Protein 3CJY (pdb70)

InterPro domains:
  IPR029069 HotDog domain superfamily [SSF54637] (7-110)
  IPR029069 HotDog domain superfamily [SSF54637] (120-255)
  IPR042171 Acyl-CoA thioesterase, double hotdog domain [G3DSA:2.40.160.210] (1-258)
  IPR049449 Acyl-CoA thioesterase-like, N-terminal HotDog domain [PF13622] (33-99)
  IPR049450 Acyl-CoA thioesterase-like, C-terminal domain [PF20789] (126-255)

B-factor: mean 20.46, std 8.79, range [8.41, 66.28]

Foldseek 3Di:
DDPQWADPDLFKIKHWAFQQQWWDAAPFTFGQQLLCLVQQVSACVNQVFHWQKKKKFFDATGGHGFMKMKGKDWPDDDDAKTKIKIFIDTPNHTGMIMITMGGDPDDDQDDPDWDPPWDFPVVFAWDPDQFHTHPRNCNCVQKTKTFGQPPCRDQFKGKIKIFGNVQAWQDPSVVSLQSCVLVSVCVNVVHSWDWRMKMKGFRATGGGDIKIWIGFDDDDDQKTKDKTWIDGSPGHTTMIMMTMTGHDD

Radius of gyration: 17.57 Å; Cα contacts (8 Å, |Δi|>4): 603; chains: 1; bounding box: 48×38×47 Å

Organism: Novosphingobium aromaticivorans (strain ATCC 700278 / DSM 12444 / CCUG 56034 / CIP 105152 / NBRC 16084 / F199) (NCBI:txid279238)

Nearest PDB structures (foldseek):
  3bbj-assembly1_A  TM=8.692E-01  e=7.006E-16  Thermobifida fusca YX
  4r4u-assembly2_C  TM=8.230E-01  e=2.442E-16  Yersinia pestis
  4r4u-assembly2_D  TM=8.048E-01  e=2.581E-16  Yersinia pestis
  1c8u-assembly1_B  TM=8.030E-01  e=2.442E-16  Escherichia coli
  3rd7-assembly1_A  TM=8.133E-01  e=8.747E-16  Mycobacterium avium 104

CATH classification: 2.40.160.210

Secondary structure (DSSP, 8-state):
--TT-EEEETTEEEEE--GGGEE-STT--EE-TTT--HHHHHHHHHHTS-EEEEEEEE-S--BTTPEEEEEEEEEEE-SS-EEEEEEEEETTEEEEEEEEEE--TT-----------PPPGGGSPBP--PPP--TT--TGGGEEEEE-S-TTPPTT---EEEEETT---B-HHHH--GGGHHHHHHHHHT---EESEEEEEES--B-SS-EEE----EEETTEEEEEEEEE-TTS-EEEEEEEEEEPP-

Sequence (249 aa):
AFPALVRQDDARYAITVGPDDLAVGPPGHAYYLFGGASALALDDVAAETVGRRPVVQGSLQFVSSFTPLGSVLDLTVEVLQSGRTLAQARVAGTVDGRLVFHSGISLGREGFSARQWALAPPVPQPDNCPPCTTLPAQDDNARYLEGIEVREAGGPEVPSGRTRLWLRRKDGAPLDAASLAFADFLPIALGRATGCSGNSLDNSSLRITGAAAPGWCLCDIIPSSSASGFAQGQVTLWDQSGRLLATGAQSLLLKG

Solvent-accessible surface area: 11924 Å² total

Structure (mmCIF, N/CA/C/O backbone):
data_3CJY
#
_entry.id   3CJY
#
_cell.length_a   60.053
_cell.length_b   111.755
_cell.length_c   74.967
_cell.angle_alpha   90.000
_cell.angle_beta   90.000
_cell.angle_gamma   90.000
#
_symmetry.space_group_name_H-M   'C 2 2 21'
#
loop_
_entity.id
_entity.type
_entity.pdbx_description
1 polymer 'Putative thioesterase'
2 non-polymer 'CALCIUM ION'
3 non-polymer 'TRIETHYLENE GLYCOL'
4 non-polymer GLYCEROL
5 non-polymer DI(HYDROXYETHYL)ETHER
6 water water
#
loop_
_atom_site.group_PDB
_atom_site.id
_atom_site.type_symbol
_atom_site.label_atom_id
_atom_site.label_alt_id
_atom_site.label_comp_id
_atom_site.label_asym_id
_atom_site.label_entity_id
_atom_site.label_seq_id
_atom_site.pdbx_PDB_ins_code
_atom_site.Cartn_x
_atom_site.Cartn_y
_atom_site.Cartn_z
_atom_site.occupancy
_atom_site.B_iso_or_equiv
_atom_site.auth_seq_id
_atom_site.auth_comp_id
_atom_site.auth_asym_id
_atom_site.auth_atom_id
_atom_site.pdbx_PDB_model_num
ATOM 1 N N . ALA A 1 5 ? -18.701 -38.193 15.530 1.00 33.61 4 ALA A N 1
ATOM 2 C CA . ALA A 1 5 ? -18.034 -38.221 14.180 1.00 33.39 4 ALA A CA 1
ATOM 3 C C . ALA A 1 5 ? -18.727 -37.301 13.173 1.00 32.73 4 ALA A C 1
ATOM 4 O O . ALA A 1 5 ? -18.061 -36.598 12.409 1.00 33.27 4 ALA A O 1
ATOM 6 N N . PHE A 1 6 ? -20.057 -37.303 13.183 1.00 31.45 5 PHE A N 1
ATOM 7 C CA . PHE A 1 6 ? -20.840 -36.471 12.269 1.00 30.02 5 PHE A CA 1
ATOM 8 C C . PHE A 1 6 ? -21.951 -35.741 13.019 1.00 30.71 5 PHE A C 1
ATOM 9 O O . PHE A 1 6 ? -23.067 -36.264 13.134 1.00 29.80 5 PHE A O 1
ATOM 17 N N . PRO A 1 7 ? -21.651 -34.534 13.538 1.00 31.45 6 PRO A N 1
ATOM 18 C CA . PRO A 1 7 ? -22.603 -33.694 14.278 1.00 31.64 6 PRO A CA 1
ATOM 19 C C . PRO A 1 7 ? -23.912 -33.432 13.525 1.00 31.43 6 PRO A C 1
ATOM 20 O O . PRO A 1 7 ? -24.988 -33.379 14.131 1.00 32.36 6 PRO A O 1
ATOM 24 N N . ALA A 1 8 ? -23.801 -33.276 12.211 1.00 30.72 7 ALA A N 1
ATOM 25 C CA . ALA A 1 8 ? -24.963 -32.961 11.346 1.00 29.93 7 ALA A CA 1
ATOM 26 C C . ALA A 1 8 ? -25.851 -34.191 11.076 1.00 28.88 7 ALA A C 1
ATOM 27 O O . ALA A 1 8 ? -26.931 -34.081 10.507 1.00 29.26 7 ALA A O 1
ATOM 29 N N . LEU A 1 9 ? -25.398 -35.350 11.521 1.00 27.67 8 LEU A N 1
ATOM 30 C CA . LEU A 1 9 ? -26.149 -36.598 11.325 1.00 26.89 8 LEU A CA 1
ATOM 31 C C . LEU A 1 9 ? -27.310 -36.645 12.300 1.00 27.01 8 LEU A C 1
ATOM 32 O O . LEU A 1 9 ? -27.131 -36.466 13.500 1.00 27.05 8 LEU A O 1
ATOM 37 N N . VAL A 1 10 ? -28.508 -36.866 11.783 1.00 26.92 9 VAL A N 1
ATOM 38 C CA . VAL A 1 10 ? -29.697 -36.946 12.634 1.00 27.60 9 VAL A CA 1
ATOM 39 C C . VAL A 1 10 ? -30.292 -38.337 12.605 1.00 28.22 9 VAL A C 1
ATOM 40 O O . VAL A 1 10 ? -30.456 -38.934 11.570 1.00 27.60 9 VAL A O 1
ATOM 44 N N . ARG A 1 11 ? -30.588 -38.847 13.783 1.00 29.82 10 ARG A N 1
ATOM 45 C CA . ARG A 1 11 ? -31.202 -40.160 13.928 1.00 31.49 10 ARG A CA 1
ATOM 46 C C . ARG A 1 11 ? -32.706 -40.019 14.076 1.00 32.73 10 ARG A C 1
ATOM 47 O O . ARG A 1 11 ? -33.191 -39.271 14.927 1.00 33.21 10 ARG A O 1
ATOM 55 N N . GLN A 1 12 ? -33.456 -40.711 13.232 1.00 33.79 11 GLN A N 1
ATOM 56 C CA . GLN A 1 12 ? -34.907 -40.658 13.331 1.00 35.18 11 GLN A CA 1
ATOM 57 C C . GLN A 1 12 ? -35.303 -41.777 14.290 1.00 35.38 11 GLN A C 1
ATOM 58 O O . GLN A 1 12 ? -36.209 -41.632 15.117 1.00 36.56 11 GLN A O 1
ATOM 64 N N . ASP A 1 13 ? -34.588 -42.887 14.185 1.00 35.89 12 ASP A N 1
ATOM 65 C CA . ASP A 1 13 ? -34.791 -44.044 15.063 1.00 35.76 12 ASP A CA 1
ATOM 66 C C . ASP A 1 13 ? -33.659 -45.040 14.943 1.00 35.13 12 ASP A C 1
ATOM 67 O O . ASP A 1 13 ? -32.664 -44.787 14.257 1.00 35.40 12 ASP A O 1
ATOM 72 N N . ASP A 1 14 ? -33.796 -46.164 15.641 1.00 33.89 13 ASP A N 1
ATOM 73 C CA . ASP A 1 14 ? -32.819 -47.235 15.474 1.00 32.97 13 ASP A CA 1
ATOM 74 C C . ASP A 1 14 ? -33.142 -47.382 13.965 1.00 32.16 13 ASP A C 1
ATOM 75 O O . ASP A 1 14 ? -34.246 -47.048 13.529 1.00 33.44 13 ASP A O 1
ATOM 80 N N . ALA A 1 15 ? -32.224 -47.799 13.134 1.00 30.86 14 ALA A N 1
ATOM 81 C CA . ALA A 1 15 ? -32.590 -48.013 11.733 1.00 29.10 14 ALA A CA 1
ATOM 82 C C . ALA A 1 15 ? -32.671 -46.807 10.784 1.00 27.29 14 ALA A C 1
ATOM 83 O O . ALA A 1 15 ? -32.344 -46.994 9.637 1.00 27.61 14 ALA A O 1
ATOM 85 N N . ARG A 1 16 ? -33.107 -45.610 11.185 1.00 25.13 15 ARG A N 1
ATOM 86 C CA . ARG A 1 16 ? -33.188 -44.516 10.183 1.00 23.67 15 ARG A CA 1
ATOM 87 C C . ARG A 1 16 ? -32.511 -43.222 10.579 1.00 22.21 15 ARG A C 1
ATOM 88 O O . ARG A 1 16 ? -32.800 -42.639 11.622 1.00 22.06 15 ARG A O 1
ATOM 91 N N . TYR A 1 17 ? -31.624 -42.775 9.693 1.00 20.20 16 TYR A N 1
ATOM 92 C CA . TYR A 1 17 ? -30.810 -41.569 9.897 1.00 18.96 16 TYR A CA 1
ATOM 93 C C . TYR A 1 17 ? -30.773 -40.684 8.662 1.00 17.21 16 TYR A C 1
ATOM 94 O O . TYR A 1 17 ? -31.001 -41.131 7.564 1.00 16.33 16 TYR A O 1
ATOM 103 N N . ALA A 1 18 ? -30.462 -39.415 8.846 1.00 16.94 17 ALA A N 1
ATOM 104 C CA . ALA A 1 18 ? -30.322 -38.495 7.703 1.00 17.06 17 ALA A CA 1
ATOM 105 C C . ALA A 1 18 ? -29.252 -37.421 7.955 1.00 17.64 17 ALA A C 1
ATOM 106 O O . ALA A 1 18 ? -28.963 -37.046 9.093 1.00 17.57 17 ALA A O 1
ATOM 108 N N . ILE A 1 19 ? -28.610 -36.997 6.875 1.00 17.51 18 ILE A N 1
ATOM 109 C CA . ILE A 1 19 ? -27.579 -35.957 6.945 1.00 16.86 18 ILE A CA 1
ATOM 110 C C . ILE A 1 19 ? -27.591 -35.168 5.641 1.00 16.98 18 ILE A C 1
ATOM 111 O O . ILE A 1 19 ? -27.759 -35.733 4.574 1.00 17.59 18 ILE A O 1
ATOM 116 N N . THR A 1 20 ? -27.477 -33.850 5.734 1.00 17.92 19 THR A N 1
ATOM 117 C CA . THR A 1 20 ? -27.413 -32.992 4.551 1.00 17.14 19 THR A CA 1
ATOM 118 C C . THR A 1 20 ? -25.948 -32.846 4.176 1.00 17.64 19 THR A C 1
ATOM 119 O O . THR A 1 20 ? -25.091 -32.598 5.029 1.00 17.85 19 THR A O 1
ATOM 123 N N . VAL A 1 21 ? -25.657 -33.083 2.915 1.00 16.82 20 VAL A N 1
ATOM 124 C CA . VAL A 1 21 ? -24.274 -33.032 2.414 1.00 16.32 20 VAL A CA 1
ATOM 125 C C . VAL A 1 21 ? -23.877 -31.568 2.114 1.00 16.26 20 VAL A C 1
ATOM 126 O O . VAL A 1 21 ? -24.391 -30.940 1.191 1.00 15.53 20 VAL A O 1
ATOM 130 N N . GLY A 1 22 ? -22.941 -31.083 2.913 1.00 16.87 21 GLY A N 1
ATOM 131 C CA . GLY A 1 22 ? -22.381 -29.741 2.777 1.00 16.67 21 GLY A CA 1
ATOM 132 C C . GLY A 1 22 ? -20.979 -29.796 2.178 1.00 15.77 21 GLY A C 1
ATOM 133 O O . GLY A 1 22 ? -20.452 -30.879 1.948 1.00 15.85 21 GLY A O 1
ATOM 134 N N . PRO A 1 23 ? -20.387 -28.628 1.878 1.00 14.58 22 PRO A N 1
ATOM 135 C CA . PRO A 1 23 ? -19.099 -28.576 1.196 1.00 15.63 22 PRO A CA 1
ATOM 136 C C . PRO A 1 23 ? -17.999 -29.340 1.911 1.00 15.34 22 PRO A C 1
ATOM 137 O O . PRO A 1 23 ? -17.075 -29.871 1.266 1.00 15.35 22 PRO A O 1
ATOM 141 N N A ASP A 1 24 ? -18.118 -29.453 3.229 0.50 16.34 23 ASP A N 1
ATOM 142 N N B ASP A 1 24 ? -18.082 -29.425 3.230 0.50 16.15 23 ASP A N 1
ATOM 143 C CA A ASP A 1 24 ? -17.073 -30.112 4.040 0.50 16.99 23 ASP A CA 1
ATOM 144 C CA B ASP A 1 24 ? -16.999 -30.072 3.996 0.50 16.66 23 ASP A CA 1
ATOM 145 C C A ASP A 1 24 ? -16.929 -31.592 3.765 0.50 16.90 23 ASP A C 1
ATOM 146 C C B ASP A 1 24 ? -16.949 -31.597 3.830 0.50 16.73 23 ASP A C 1
ATOM 147 O O A ASP A 1 24 ? -15.875 -32.199 4.031 0.50 16.46 23 ASP A O 1
ATOM 148 O O B ASP A 1 24 ? -15.963 -32.242 4.224 0.50 16.44 23 ASP A O 1
ATOM 157 N N . LEU A 1 25 ? -17.985 -32.162 3.216 1.00 15.90 24 LEU A N 1
ATOM 158 C CA . LEU A 1 25 ? -18.015 -33.612 2.927 1.00 17.01 24 LEU A CA 1
ATOM 159 C C . LEU A 1 25 ? -17.969 -33.883 1.415 1.00 16.44 24 LEU A C 1
ATOM 160 O O . LEU A 1 25 ? -18.122 -35.030 0.980 1.00 15.86 24 LEU A O 1
ATOM 165 N N . ALA A 1 26 ? -1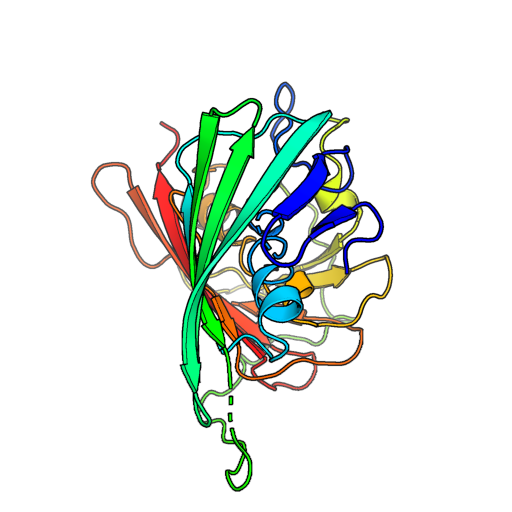7.789 -32.812 0.644 1.00 15.02 25 ALA A N 1
ATOM 166 C CA . ALA A 1 26 ? -17.800 -32.914 -0.813 1.00 14.84 25 ALA A CA 1
ATOM 167 C C . ALA A 1 26 ? -16.445 -32.867 -1.487 1.00 14.64 25 ALA A C 1
ATOM 168 O O . ALA A 1 26 ? -15.537 -32.150 -1.069 1.00 14.42 25 ALA A O 1
ATOM 170 N N . VAL A 1 27 ? -16.363 -33.661 -2.554 1.00 15.32 26 VAL A N 1
ATOM 171 C CA . VAL A 1 27 ? -15.214 -33.655 -3.454 1.00 15.51 26 VAL A CA 1
ATOM 172 C C . VAL A 1 27 ? -15.697 -33.568 -4.917 1.00 16.48 26 VAL A C 1
ATOM 173 O O . VAL A 1 27 ? -16.880 -33.792 -5.261 1.00 17.39 26 VAL A O 1
ATOM 177 N N . GLY A 1 28 ? -14.727 -33.306 -5.774 1.00 17.36 27 GLY A N 1
ATOM 178 C CA . GLY A 1 28 ? -14.928 -33.287 -7.204 1.00 16.81 27 GLY A CA 1
ATOM 179 C C . GLY A 1 28 ? -14.112 -32.239 -7.907 1.00 17.07 27 GLY A C 1
ATOM 180 O O . GLY A 1 28 ? -13.684 -31.264 -7.285 1.00 16.31 27 GLY A O 1
ATOM 181 N N . PRO A 1 29 ? -13.882 -32.454 -9.208 1.00 18.11 28 PRO A N 1
ATOM 182 C CA . PRO A 1 29 ? -13.225 -31.444 -10.003 1.00 19.69 28 PRO A CA 1
ATOM 183 C C . PRO A 1 29 ? -14.202 -30.296 -10.252 1.00 20.37 28 PRO A C 1
ATOM 184 O O . PRO A 1 29 ? -15.423 -30.456 -10.079 1.00 20.61 28 PRO A O 1
ATOM 188 N N . PRO A 1 30 ? -13.665 -29.154 -10.644 1.00 21.76 29 PRO A N 1
ATOM 189 C CA . PRO A 1 30 ? -14.477 -27.984 -10.899 1.00 22.05 29 PRO A CA 1
ATOM 190 C C . PRO A 1 30 ? -15.663 -28.329 -11.755 1.00 22.18 29 PRO A C 1
ATOM 191 O O . PRO A 1 30 ? -15.538 -28.998 -12.783 1.00 22.90 29 PRO A O 1
ATOM 195 N N . GLY A 1 31 ? -16.821 -27.921 -11.281 1.00 22.19 30 GLY A N 1
ATOM 196 C CA . GLY A 1 31 ? -18.061 -28.132 -11.972 1.00 22.16 30 GLY A CA 1
ATOM 197 C C . GLY A 1 31 ? -18.818 -29.272 -11.381 1.00 22.80 30 GLY A C 1
ATOM 198 O O . GLY A 1 31 ? -19.969 -29.531 -11.729 1.00 23.00 30 GLY A O 1
ATOM 199 N N . HIS A 1 32 ? -18.136 -29.973 -10.485 1.00 23.44 31 HIS A N 1
ATOM 200 C CA . HIS A 1 32 ? -18.707 -31.111 -9.809 1.00 23.49 31 HIS A CA 1
ATOM 201 C C . HIS A 1 32 ? -18.407 -31.052 -8.317 1.00 22.25 31 HIS A C 1
ATOM 202 O O . HIS A 1 32 ? -17.311 -30.663 -7.878 1.00 23.98 31 HIS A O 1
ATOM 209 N N . ALA A 1 33 ? -19.412 -31.437 -7.560 1.00 19.54 32 ALA A N 1
ATOM 210 C CA . ALA A 1 33 ? -19.330 -31.508 -6.111 1.00 17.23 32 ALA A CA 1
ATOM 211 C C . ALA A 1 33 ? -20.298 -32.579 -5.661 1.00 16.38 32 ALA A C 1
ATOM 212 O O . ALA A 1 33 ? -21.534 -32.430 -5.796 1.00 17.17 32 ALA A O 1
ATOM 214 N N A TYR A 1 34 ? -19.724 -33.666 -5.147 0.30 15.98 33 TYR A N 1
ATOM 215 N N B TYR A 1 34 ? -19.753 -33.648 -5.097 0.70 16.18 33 TYR A N 1
ATOM 216 C CA A TYR A 1 34 ? -20.480 -34.823 -4.677 0.30 15.40 33 TYR A CA 1
ATOM 217 C CA B TYR A 1 34 ? -20.577 -34.747 -4.609 0.70 15.81 33 TYR A CA 1
ATOM 218 C C A TYR A 1 34 ? -19.929 -35.296 -3.341 0.30 15.18 33 TYR A C 1
ATOM 219 C C B TYR A 1 34 ? -19.950 -35.291 -3.345 0.70 15.25 33 TYR A C 1
ATOM 220 O O A TYR A 1 34 ? -18.781 -35.014 -2.985 0.30 15.10 33 TYR A O 1
ATOM 221 O O B TYR A 1 34 ? -18.767 -35.063 -3.055 0.70 14.85 33 TYR A O 1
ATOM 238 N N . LEU A 1 35 ? -20.770 -36.006 -2.603 1.00 15.25 34 LEU A N 1
ATOM 239 C CA . LEU A 1 35 ? -20.368 -36.645 -1.367 1.00 14.39 34 LEU A CA 1
ATOM 240 C C . LEU A 1 35 ? -19.199 -37.586 -1.624 1.00 14.28 34 LEU A C 1
ATOM 241 O O . LEU A 1 35 ? -19.220 -38.449 -2.522 1.00 13.19 34 LEU A O 1
ATOM 246 N N . PHE A 1 36 ? -18.150 -37.318 -0.851 1.00 13.52 35 PHE A N 1
ATOM 247 C CA . PHE A 1 36 ? -16.934 -38.124 -0.824 1.00 14.21 35 PHE A CA 1
ATOM 248 C C . PHE A 1 36 ? -17.274 -39.584 -0.501 1.00 14.85 35 PHE A C 1
ATOM 249 O O . PHE A 1 36 ? -17.984 -39.875 0.446 1.00 14.40 35 PHE A O 1
ATOM 257 N N . GLY A 1 37 ? -16.741 -40.492 -1.317 1.00 15.34 36 GLY A N 1
ATOM 258 C CA . GLY A 1 37 ? -17.000 -41.919 -1.138 1.00 15.75 36 GLY A CA 1
ATOM 259 C C . GLY A 1 37 ? -16.647 -42.397 0.254 1.00 14.87 36 GLY A C 1
ATOM 260 O O . GLY A 1 37 ? -17.414 -43.137 0.870 1.00 14.35 36 GLY A O 1
ATOM 261 N N . GLY A 1 38 ? -15.471 -41.969 0.733 1.00 14.50 37 GLY A N 1
ATOM 262 C CA . GLY A 1 38 ? -15.019 -42.338 2.057 1.00 14.03 37 GLY A CA 1
ATOM 263 C C . GLY A 1 38 ? -15.947 -41.875 3.148 1.00 13.32 37 GLY A C 1
ATOM 264 O O . GLY A 1 38 ? -16.093 -42.524 4.201 1.00 13.33 37 GLY A O 1
ATOM 265 N N . ALA A 1 39 ? -16.571 -40.728 2.905 1.00 12.59 38 ALA A N 1
ATOM 266 C CA . ALA A 1 39 ? -17.549 -40.179 3.879 1.00 12.07 38 ALA A CA 1
ATOM 267 C C . ALA A 1 39 ? -18.794 -41.051 3.851 1.00 13.07 38 ALA A C 1
ATOM 268 O O . ALA A 1 39 ? -19.409 -41.281 4.850 1.00 12.43 38 ALA A O 1
ATOM 270 N N . SER A 1 40 ? -19.147 -41.536 2.683 1.00 14.04 39 SER A N 1
ATOM 271 C CA . SER A 1 40 ? -20.289 -42.448 2.560 1.00 14.97 39 SER A CA 1
ATOM 272 C C . SER A 1 40 ? -20.021 -43.698 3.411 1.00 14.57 39 SER A C 1
ATOM 273 O O . SER A 1 40 ? -20.901 -44.148 4.159 1.00 15.07 39 SER A O 1
ATOM 289 N N . ALA A 1 42 ? -17.851 -43.976 5.883 1.00 14.04 41 ALA A N 1
ATOM 290 C CA . ALA A 1 42 ? -17.815 -43.535 7.283 1.00 13.81 41 ALA A CA 1
ATOM 291 C C . ALA A 1 42 ? -19.201 -43.481 7.900 1.00 13.64 41 ALA A C 1
ATOM 292 O O . ALA A 1 42 ? -19.433 -43.934 9.016 1.00 14.83 41 ALA A O 1
ATOM 294 N N . LEU A 1 43 ? -20.140 -42.900 7.150 1.00 13.68 42 LEU A N 1
ATOM 295 C CA . LEU A 1 43 ? -21.525 -42.719 7.589 1.00 13.79 42 LEU A CA 1
ATOM 296 C C . LEU A 1 43 ? -22.222 -44.053 7.720 1.00 14.35 42 LEU A C 1
ATOM 297 O O . LEU A 1 43 ? -22.961 -44.303 8.661 1.00 15.68 42 LEU A O 1
ATOM 302 N N . ALA A 1 44 ? -21.957 -44.926 6.772 1.00 15.29 43 ALA A N 1
ATOM 303 C CA . ALA A 1 44 ? -22.595 -46.254 6.805 1.00 15.73 43 ALA A CA 1
ATOM 304 C C . ALA A 1 44 ? -22.111 -47.006 8.052 1.00 15.44 43 ALA A C 1
ATOM 305 O O . ALA A 1 44 ? -22.904 -47.644 8.803 1.00 15.02 43 ALA A O 1
ATOM 307 N N . LEU A 1 45 ? -20.808 -46.924 8.309 1.00 15.38 44 LEU A N 1
ATOM 308 C CA . LEU A 1 45 ? -20.256 -47.609 9.455 1.00 16.15 44 LEU A CA 1
ATOM 309 C C . LEU A 1 45 ? -20.694 -47.006 10.769 1.00 16.23 44 LEU A C 1
ATOM 310 O O . LEU A 1 45 ? -20.876 -47.711 11.760 1.00 17.34 44 LEU A O 1
ATOM 315 N N A ASP A 1 46 ? -20.902 -45.695 10.752 0.50 16.78 45 ASP A N 1
ATOM 316 N N B ASP A 1 46 ? -20.834 -45.690 10.813 0.50 16.59 45 ASP A N 1
ATOM 317 C CA A ASP A 1 46 ? -21.298 -44.949 11.939 0.50 16.71 45 ASP A CA 1
ATOM 318 C CA B ASP A 1 46 ? -21.248 -45.021 12.047 0.50 16.57 45 ASP A CA 1
ATOM 319 C C A ASP A 1 46 ? -22.715 -45.375 12.362 0.50 16.50 45 ASP A C 1
ATOM 320 C C B ASP A 1 46 ? -22.745 -45.287 12.397 0.50 16.44 45 ASP A C 1
ATOM 321 O O A ASP A 1 46 ? -22.932 -45.792 13.492 0.50 16.06 45 ASP A O 1
ATOM 322 O O B ASP A 1 46 ? -23.061 -45.486 13.557 0.50 16.79 45 ASP A O 1
ATOM 331 N N . VAL A 1 47 ? -23.633 -45.358 11.405 1.00 16.26 46 VAL A N 1
ATOM 332 C CA . VAL A 1 47 ? -25.054 -45.675 11.673 1.00 15.09 46 VAL A CA 1
ATOM 333 C C . VAL A 1 47 ? -25.220 -47.150 12.078 1.00 14.85 46 VAL A C 1
ATOM 334 O O . VAL A 1 47 ? -26.058 -47.489 12.919 1.00 15.12 46 VAL A O 1
ATOM 338 N N . ALA A 1 48 ? -24.407 -48.012 11.488 1.00 15.16 47 ALA A N 1
ATOM 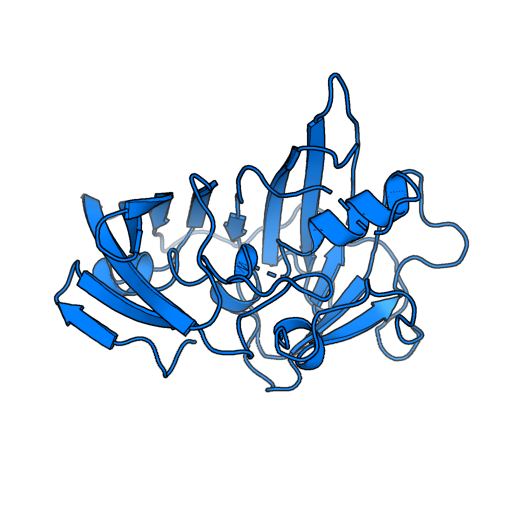339 C CA . ALA A 1 48 ? -24.422 -49.455 11.806 1.00 15.29 47 ALA A CA 1
ATOM 340 C C . ALA A 1 48 ? -23.973 -49.656 13.252 1.00 15.92 47 ALA A C 1
ATOM 341 O O . ALA A 1 48 ? -24.647 -50.330 14.032 1.00 17.16 47 ALA A O 1
ATOM 343 N N . ALA A 1 49 ? -22.862 -49.041 13.625 1.00 16.80 48 ALA A N 1
ATOM 344 C CA . ALA A 1 49 ? -22.340 -49.191 14.998 1.00 17.28 48 ALA A CA 1
ATOM 345 C C . ALA A 1 49 ? -23.316 -48.592 16.017 1.00 18.05 48 ALA A C 1
ATOM 346 O O . ALA A 1 49 ? -23.558 -49.150 17.096 1.00 16.70 48 ALA A O 1
ATOM 348 N N . GLU A 1 50 ? -23.934 -47.491 15.628 1.00 18.85 49 GLU A N 1
ATOM 349 C CA . GLU A 1 50 ? -24.852 -46.761 16.526 1.00 19.64 49 GLU A CA 1
ATOM 350 C C . GLU A 1 50 ? -26.143 -47.573 16.706 1.00 18.96 49 GLU A C 1
ATOM 351 O O . GLU A 1 50 ? -26.737 -47.639 17.790 1.00 19.65 49 GLU A O 1
ATOM 357 N N . THR A 1 51 ? -26.580 -48.215 15.639 1.00 18.01 50 THR A N 1
ATOM 358 C CA . THR A 1 51 ? -27.801 -49.025 15.697 1.00 16.97 50 THR A CA 1
ATOM 359 C C . THR A 1 51 ? -27.539 -50.325 16.427 1.00 17.28 50 THR A C 1
ATOM 360 O O . THR A 1 51 ? -28.317 -50.714 17.272 1.00 17.06 50 THR A O 1
ATOM 364 N N . VAL A 1 52 ? -26.412 -50.966 16.161 1.00 17.06 51 VAL A N 1
ATOM 365 C CA . VAL A 1 52 ? -26.111 -52.265 16.773 1.00 18.61 51 VAL A CA 1
ATOM 366 C C . VAL A 1 52 ? -25.509 -52.165 18.178 1.00 18.43 51 VAL A C 1
ATOM 367 O O . VAL A 1 52 ? -25.691 -53.052 19.006 1.00 19.62 51 VAL A O 1
ATOM 371 N N . GLY A 1 53 ? -24.749 -51.113 18.424 1.00 18.71 52 GLY A N 1
ATOM 372 C CA . GLY A 1 53 ? -24.178 -50.875 19.730 1.00 18.65 52 GLY A CA 1
ATOM 373 C C . GLY A 1 53 ? -22.880 -51.595 19.946 1.00 19.24 52 GLY A C 1
ATOM 374 O O . GLY A 1 53 ? -22.520 -51.914 21.068 1.00 19.50 52 GLY A O 1
ATOM 375 N N A ARG A 1 54 ? -22.155 -51.822 18.860 0.50 19.30 53 ARG A N 1
ATOM 376 N N B ARG A 1 54 ? -22.207 -51.908 18.832 0.50 19.09 53 ARG A N 1
ATOM 377 C CA A ARG A 1 54 ? -20.838 -52.412 18.964 0.50 19.41 53 ARG A CA 1
ATOM 378 C CA B ARG A 1 54 ? -20.925 -52.625 18.829 0.50 19.04 53 ARG A CA 1
ATOM 379 C C A ARG A 1 54 ? -19.997 -51.934 17.791 0.50 18.76 53 ARG A C 1
ATOM 380 C C B ARG A 1 54 ? -20.018 -52.064 17.712 0.50 18.55 53 ARG A C 1
ATOM 381 O O A ARG A 1 54 ? -20.512 -51.380 16.818 0.50 18.68 53 ARG A O 1
ATOM 382 O O B ARG A 1 54 ? -20.513 -51.565 16.704 0.50 18.56 53 ARG A O 1
ATOM 397 N N . PRO A 1 55 ? -18.691 -52.137 17.891 1.00 18.54 54 PRO A N 1
ATOM 398 C CA . PRO A 1 55 ? -17.783 -51.598 16.891 1.00 18.66 54 PRO A CA 1
ATOM 399 C C . PRO A 1 55 ? -17.674 -52.396 15.598 1.00 18.08 54 PRO A C 1
ATOM 400 O O . PRO A 1 55 ? -17.887 -53.602 15.579 1.00 18.74 54 PRO A O 1
ATOM 404 N N . VAL A 1 56 ? -17.365 -51.695 14.526 1.00 17.17 55 VAL A N 1
ATOM 405 C CA . VAL A 1 56 ? -17.242 -52.317 13.231 1.00 17.02 55 VAL A CA 1
ATOM 406 C C . VAL A 1 56 ? -15.969 -53.104 13.117 1.00 15.65 55 VAL A C 1
ATOM 407 O O . VAL A 1 56 ? -14.936 -52.689 13.603 1.00 17.82 55 VAL A O 1
ATOM 411 N N . VAL A 1 57 ? -16.083 -54.270 12.495 1.00 14.48 56 VAL A N 1
ATOM 412 C CA . VAL A 1 57 ? -14.944 -55.122 12.136 1.00 13.48 56 VAL A CA 1
ATOM 413 C C . VAL A 1 57 ? -14.622 -54.907 10.672 1.00 14.63 56 VAL A C 1
ATOM 414 O O . VAL A 1 57 ? -13.482 -54.740 10.280 1.00 14.47 56 VAL A O 1
ATOM 418 N N . GLN A 1 58 ? -15.646 -54.898 9.823 1.00 14.98 57 GLN A N 1
ATOM 419 C CA . GLN A 1 58 ? -15.397 -54.667 8.398 1.00 15.08 57 GLN A CA 1
ATOM 420 C C . GLN A 1 58 ? -16.633 -54.236 7.716 1.00 15.58 57 GLN A C 1
ATOM 421 O O . GLN A 1 58 ? -17.724 -54.520 8.162 1.00 16.26 57 GLN A O 1
ATOM 427 N N . GLY A 1 59 ? -16.478 -53.565 6.597 1.00 14.94 58 GLY A N 1
ATOM 428 C CA . GLY A 1 59 ? -17.655 -53.205 5.798 1.00 15.27 58 GLY A CA 1
ATOM 429 C C . GLY A 1 59 ? -17.312 -53.084 4.319 1.00 14.86 58 GLY A C 1
ATOM 430 O O . GLY A 1 59 ? -16.175 -52.817 3.940 1.00 14.59 58 GLY A O 1
ATOM 431 N N . SER A 1 60 ? -18.302 -53.371 3.490 1.00 16.42 59 SER A N 1
ATOM 432 C CA . SER A 1 60 ? -18.162 -53.170 2.050 1.00 17.00 59 SER A CA 1
ATOM 433 C C . SER A 1 60 ? -19.346 -52.384 1.586 1.00 16.94 59 SER A C 1
ATOM 434 O O . SER A 1 60 ? -20.464 -52.624 2.036 1.00 17.49 59 SER A O 1
ATOM 437 N N . LEU A 1 61 ? -19.098 -51.437 0.687 1.00 15.12 60 LEU A N 1
ATOM 438 C CA . LEU A 1 61 ? -20.177 -50.573 0.177 1.00 15.02 60 LEU A CA 1
ATOM 439 C C . LEU A 1 61 ? -20.034 -50.453 -1.330 1.00 14.85 60 LEU A C 1
ATOM 440 O O . LEU A 1 61 ? -18.920 -50.252 -1.825 1.00 14.67 60 LEU A O 1
ATOM 445 N N . GLN A 1 62 ? -21.160 -50.620 -2.023 1.00 15.42 61 GLN A N 1
ATOM 446 C CA . GLN A 1 62 ? -21.234 -50.529 -3.490 1.00 16.32 61 GLN A CA 1
ATOM 447 C C . GLN A 1 62 ? -21.883 -49.229 -3.858 1.00 15.35 61 GLN A C 1
ATOM 448 O O . GLN A 1 62 ? -22.924 -48.898 -3.317 1.00 13.89 61 GLN A O 1
ATOM 454 N N . PHE A 1 63 ? -21.241 -48.452 -4.727 1.00 15.42 62 PHE A N 1
ATOM 455 C CA . PHE A 1 63 ? -21.795 -47.164 -5.154 1.00 17.05 62 PHE A CA 1
ATOM 456 C C . PHE A 1 63 ? -22.675 -47.372 -6.374 1.00 17.75 62 PHE A C 1
ATOM 457 O O . PHE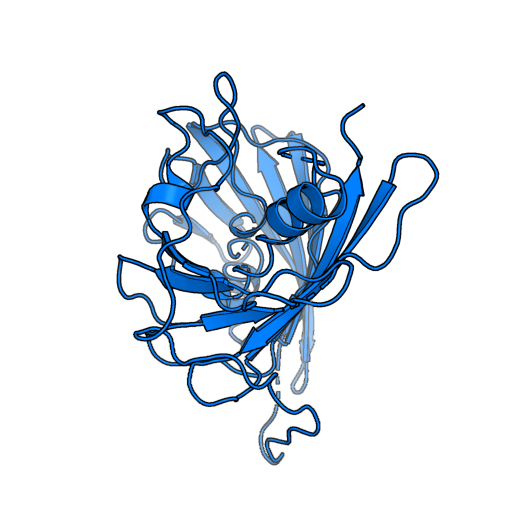 A 1 63 ? -22.211 -47.882 -7.406 1.00 18.19 62 PHE A O 1
ATOM 465 N N . VAL A 1 64 ? -23.921 -46.939 -6.261 1.00 17.90 63 VAL A N 1
ATOM 466 C CA . VAL A 1 64 ? -24.920 -47.120 -7.296 1.00 19.50 63 VAL A CA 1
ATOM 467 C C . VAL A 1 64 ? -25.110 -45.854 -8.087 1.00 20.74 63 VAL A C 1
ATOM 468 O O . VAL A 1 64 ? -25.235 -45.880 -9.304 1.00 20.78 63 VAL A O 1
ATOM 472 N N A SER A 1 65 ? -25.109 -44.738 -7.367 0.50 21.26 64 SER A N 1
ATOM 473 N N B SER A 1 65 ? -25.137 -44.729 -7.386 0.50 21.17 64 SER A N 1
ATOM 474 C CA A SER A 1 65 ? -25.305 -43.413 -7.960 0.50 21.68 64 SER A CA 1
ATOM 475 C CA B SER A 1 65 ? -25.192 -43.418 -8.043 0.50 21.49 64 SER A CA 1
ATOM 476 C C A SER A 1 65 ? -24.666 -42.330 -7.103 0.50 22.08 64 SER A C 1
ATOM 477 C C B SER A 1 65 ? -24.464 -42.378 -7.214 0.50 21.96 64 SER A C 1
ATOM 478 O O A SER A 1 65 ? -24.323 -42.552 -5.943 0.50 22.20 64 SER A O 1
ATOM 479 O O B SER A 1 65 ? -23.787 -42.698 -6.228 0.50 21.80 64 SER A O 1
ATOM 484 N N . PHE A 1 66 ? -24.561 -41.141 -7.684 1.00 22.37 65 PHE A N 1
ATOM 485 C CA . PHE A 1 66 ? -23.924 -39.991 -7.033 1.00 22.67 65 PHE A CA 1
ATOM 486 C C . PHE A 1 66 ? -24.866 -39.247 -6.114 1.00 20.93 65 PHE A C 1
ATOM 487 O O . PHE A 1 66 ? -26.076 -39.183 -6.340 1.00 22.10 65 PHE A O 1
ATOM 495 N N . THR A 1 67 ? -24.276 -38.693 -5.055 1.00 20.02 66 THR A N 1
ATOM 496 C CA . THR A 1 67 ? -24.990 -37.856 -4.094 1.00 19.24 66 THR A CA 1
ATOM 497 C C . THR A 1 67 ? -24.465 -36.412 -4.240 1.00 19.04 66 THR A C 1
ATOM 498 O O . THR A 1 67 ? -23.403 -36.074 -3.755 1.00 18.34 66 THR A O 1
ATOM 502 N N . PRO A 1 68 ? -25.205 -35.580 -4.959 1.00 18.30 67 PRO A N 1
ATOM 503 C CA . PRO A 1 68 ? -24.765 -34.222 -5.151 1.00 18.01 67 PRO A CA 1
ATOM 504 C C . PRO A 1 68 ? -24.634 -33.428 -3.875 1.00 17.90 67 PRO A C 1
ATOM 505 O O . PRO A 1 68 ? -25.333 -33.660 -2.875 1.00 17.19 67 PRO A O 1
ATOM 509 N N . LEU A 1 69 ? -23.710 -32.481 -3.899 1.00 16.57 68 LEU A N 1
ATOM 510 C CA . LEU A 1 69 ? -23.625 -31.504 -2.812 1.00 16.17 68 LEU A CA 1
ATOM 511 C C . LEU A 1 69 ? -25.007 -30.930 -2.538 1.00 15.62 68 LEU A C 1
ATOM 512 O O . LEU A 1 69 ? -25.749 -30.570 -3.457 1.00 15.65 68 LEU A O 1
ATOM 517 N N . GLY A 1 70 ? -25.336 -30.842 -1.263 1.00 17.03 69 GLY A N 1
ATOM 518 C CA . GLY A 1 70 ? -26.587 -30.276 -0.838 1.00 18.07 69 GLY A CA 1
ATOM 519 C C . GLY A 1 70 ? -27.744 -31.253 -0.665 1.00 18.74 69 GLY A C 1
ATOM 520 O O . GLY A 1 70 ? -28.814 -30.874 -0.159 1.00 19.03 69 GLY A O 1
ATOM 521 N N . SER A 1 71 ? -27.559 -32.491 -1.112 1.00 18.70 70 SER A N 1
ATOM 522 C CA . SER A 1 71 ? -28.609 -33.508 -0.952 1.00 19.43 70 SER A CA 1
ATOM 523 C C . SER A 1 71 ? -28.766 -33.908 0.499 1.00 18.76 70 SER A C 1
ATOM 524 O O . SER A 1 71 ? -27.849 -33.810 1.312 1.00 16.97 70 SER A O 1
ATOM 527 N N . VAL A 1 72 ? -29.952 -34.408 0.792 1.00 18.00 71 VAL A N 1
ATOM 528 C CA . VAL A 1 72 ? -30.210 -35.055 2.063 1.00 18.32 71 VAL A CA 1
ATOM 529 C C . VAL A 1 72 ? -30.031 -36.548 1.763 1.00 17.75 71 VAL A C 1
ATOM 530 O O . VAL A 1 72 ? -30.713 -37.132 0.894 1.00 18.31 71 VAL A O 1
ATOM 534 N N . LEU A 1 73 ? -29.118 -37.136 2.505 1.00 17.23 72 LEU A N 1
ATOM 535 C CA . LEU A 1 73 ? -28.797 -38.554 2.394 1.00 16.53 72 LEU A CA 1
ATOM 536 C C . LEU A 1 73 ? -29.539 -39.239 3.515 1.00 16.73 72 LEU A C 1
ATOM 537 O O . LEU A 1 73 ? -29.358 -38.913 4.673 1.00 16.21 72 LEU A O 1
ATOM 542 N N . ASP A 1 74 ? -30.411 -40.158 3.144 1.00 17.38 73 ASP A N 1
ATOM 543 C CA . ASP A 1 74 ? -31.124 -40.987 4.116 1.00 17.22 73 ASP A CA 1
ATOM 544 C C . ASP A 1 74 ? -30.373 -42.302 4.243 1.00 16.54 73 ASP A C 1
ATOM 545 O O . ASP A 1 74 ? -30.016 -42.900 3.239 1.00 16.44 73 ASP A O 1
ATOM 550 N N . LEU A 1 75 ? -30.108 -42.732 5.468 1.00 15.60 74 LEU A N 1
ATOM 551 C CA . LEU A 1 75 ? -29.488 -44.025 5.692 1.00 17.08 74 LEU A CA 1
ATOM 552 C C . LEU A 1 75 ? -30.419 -44.904 6.488 1.00 16.99 74 LEU A C 1
ATOM 553 O O . LEU A 1 75 ? -30.973 -44.481 7.496 1.00 16.78 74 LEU A O 1
ATOM 558 N N . THR A 1 76 ? -30.639 -46.111 5.968 1.00 16.53 75 THR A N 1
ATOM 559 C CA . THR A 1 76 ? -31.500 -47.095 6.601 1.00 16.88 75 THR A CA 1
ATOM 560 C C . THR A 1 76 ? -30.688 -48.343 6.932 1.00 16.09 75 THR A C 1
ATOM 561 O O . THR A 1 76 ? -30.009 -48.905 6.085 1.00 15.76 75 THR A O 1
ATOM 565 N N . VAL A 1 77 ? -30.783 -48.745 8.184 1.00 16.24 76 VAL A N 1
ATOM 566 C CA . VAL A 1 77 ? -30.057 -49.901 8.717 1.00 16.35 76 VAL A CA 1
ATOM 567 C C . VAL A 1 77 ? -30.937 -51.107 8.976 1.00 17.02 76 VAL A C 1
ATOM 568 O O . VAL A 1 77 ? -31.984 -50.994 9.617 1.00 16.66 76 VAL A O 1
ATOM 572 N N . GLU A 1 78 ? -30.507 -52.250 8.445 1.00 17.59 77 GLU A N 1
ATOM 573 C CA . GLU A 1 78 ? -31.158 -53.523 8.679 1.00 19.18 77 GLU A CA 1
ATOM 574 C C . GLU A 1 78 ? -30.181 -54.437 9.396 1.00 18.83 77 GLU A C 1
ATOM 575 O O . GLU A 1 78 ? -29.113 -54.732 8.882 1.00 19.81 77 GLU A O 1
ATOM 581 N N . VAL A 1 79 ? -30.582 -54.944 10.553 1.00 19.25 78 VAL A N 1
ATOM 582 C CA . VAL A 1 79 ? -29.754 -55.862 11.300 1.00 20.15 78 VAL A CA 1
ATOM 583 C C . VAL A 1 79 ? -30.143 -57.285 10.885 1.00 20.98 78 VAL A C 1
ATOM 584 O O . VAL A 1 79 ? -31.282 -57.740 11.079 1.00 19.94 78 VAL A O 1
ATOM 588 N N . LEU A 1 80 ? -29.196 -57.984 10.292 1.00 22.73 79 LEU A N 1
ATOM 589 C CA . LEU A 1 80 ? -29.428 -59.346 9.812 1.00 25.10 79 LEU A CA 1
ATOM 590 C C . LEU A 1 80 ? -29.217 -60.341 10.960 1.00 27.69 79 LEU A C 1
ATOM 591 O O . LEU A 1 80 ? -29.803 -61.415 10.979 1.00 29.75 79 LEU A O 1
ATOM 596 N N . GLN A 1 81 ? -28.416 -59.948 11.931 1.00 30.04 80 GLN A N 1
ATOM 597 C CA . GLN A 1 81 ? -28.153 -60.789 13.115 1.00 31.80 80 GLN A CA 1
ATOM 598 C C . GLN A 1 81 ? -27.348 -60.079 14.187 1.00 32.35 80 GLN A C 1
ATOM 599 O O . GLN A 1 81 ? -26.489 -59.263 13.892 1.00 31.90 80 GLN A O 1
ATOM 605 N N . SER A 1 82 ? -27.670 -60.381 15.443 1.00 33.06 81 SER A N 1
ATOM 606 C CA . SER A 1 82 ? -26.955 -59.803 16.571 1.00 34.21 81 SER A CA 1
ATOM 607 C C . SER A 1 82 ? -26.865 -60.743 17.765 1.00 34.46 81 SER A C 1
ATOM 608 O O . SER A 1 82 ? -27.727 -60.742 18.652 1.00 34.90 81 SER A O 1
ATOM 611 N N . GLY A 1 83 ? -25.801 -61.532 17.765 1.00 34.37 82 GLY A N 1
ATOM 612 C CA . GLY A 1 83 ? -25.540 -62.497 18.825 1.00 34.15 82 GLY A CA 1
ATOM 613 C C . GLY A 1 83 ? -24.401 -62.075 19.719 1.00 34.15 82 GLY A C 1
ATOM 614 O O . GLY A 1 83 ? -23.815 -60.997 19.569 1.00 34.47 82 GLY A O 1
ATOM 615 N N . ARG A 1 84 ? -24.077 -62.951 20.656 1.00 33.81 83 ARG A N 1
ATOM 616 C CA . ARG A 1 84 ? -23.031 -62.683 21.604 1.00 33.63 83 ARG A CA 1
ATOM 617 C C . ARG A 1 84 ? -21.666 -62.431 20.976 1.00 33.18 83 ARG A C 1
ATOM 618 O O . ARG A 1 84 ? -20.870 -61.671 21.531 1.00 34.33 83 ARG A O 1
ATOM 619 N N . THR A 1 85 ? -21.368 -63.011 19.822 1.00 32.29 84 THR A N 1
ATOM 620 C CA . THR A 1 85 ? -20.009 -62.855 19.323 1.00 31.93 84 THR A CA 1
ATOM 621 C C . THR A 1 85 ? -19.897 -61.909 18.131 1.00 30.77 84 THR A C 1
ATOM 622 O O . THR A 1 85 ? -18.847 -61.292 17.915 1.00 30.24 84 THR A O 1
ATOM 626 N N . LEU A 1 86 ? -21.003 -61.775 17.402 1.00 28.83 85 LEU A N 1
ATOM 627 C CA . LEU A 1 86 ? -21.027 -61.050 16.127 1.00 27.97 85 LEU A CA 1
ATOM 628 C C . LEU A 1 86 ? -22.388 -60.481 15.738 1.00 26.38 85 LEU A C 1
ATOM 629 O O . LEU A 1 86 ? -23.445 -61.012 16.077 1.00 25.24 85 LEU A O 1
ATOM 634 N N . ALA A 1 87 ? -22.345 -59.344 15.060 1.00 24.32 86 ALA A N 1
ATOM 635 C CA . ALA A 1 87 ? -23.531 -58.764 14.486 1.00 23.46 86 ALA A CA 1
ATOM 636 C C . ALA A 1 87 ? -23.246 -58.421 13.030 1.00 23.24 86 ALA A C 1
ATOM 637 O O . ALA A 1 87 ? -22.093 -58.153 12.630 1.00 20.85 86 ALA A O 1
ATOM 639 N N . GLN A 1 88 ? -24.301 -58.510 12.243 1.00 23.01 87 GLN A N 1
ATOM 640 C CA . GLN A 1 88 ? -24.246 -58.126 10.839 1.00 23.20 87 GLN A CA 1
ATOM 641 C C . GLN A 1 88 ? -25.400 -57.257 10.466 1.00 22.08 87 GLN A C 1
ATOM 642 O O . GLN A 1 88 ? -26.528 -57.450 10.930 1.00 22.91 87 GLN A O 1
ATOM 648 N N . ALA A 1 89 ? -25.095 -56.265 9.645 1.00 19.52 88 ALA A N 1
ATOM 649 C CA . ALA A 1 89 ? -26.103 -55.299 9.212 1.00 17.61 88 ALA A CA 1
ATOM 650 C C . ALA A 1 89 ? -25.891 -54.944 7.761 1.00 17.22 88 ALA A C 1
ATOM 651 O O . ALA A 1 89 ? -24.837 -55.216 7.198 1.00 16.60 88 ALA A O 1
ATOM 653 N N . ARG A 1 90 ? -26.953 -54.411 7.178 1.00 16.66 89 ARG A N 1
ATOM 654 C CA . ARG A 1 90 ? -26.921 -53.799 5.864 1.00 16.44 89 ARG A CA 1
ATOM 655 C C . ARG A 1 90 ? -27.399 -52.349 5.999 1.00 16.51 89 ARG A C 1
ATOM 656 O O . ARG A 1 90 ? -28.331 -52.070 6.750 1.00 17.66 89 ARG A O 1
ATOM 664 N N . VAL A 1 91 ? -26.775 -51.461 5.252 1.00 16.16 90 VAL A N 1
ATOM 665 C CA . VAL A 1 91 ? -27.098 -50.052 5.242 1.00 15.87 90 VAL A CA 1
ATOM 666 C C . VAL A 1 91 ? -27.296 -49.563 3.831 1.00 16.39 90 VAL A C 1
ATOM 667 O O . VAL A 1 91 ? -26.428 -49.666 3.008 1.00 16.67 90 VAL A O 1
ATOM 671 N N . ALA A 1 92 ? -28.471 -49.001 3.598 1.00 15.31 91 ALA A N 1
ATOM 672 C CA . ALA A 1 92 ? -28.810 -48.435 2.314 1.00 15.29 91 ALA A CA 1
ATOM 673 C C . ALA A 1 92 ? -28.806 -46.919 2.426 1.00 16.00 91 ALA A C 1
ATOM 674 O O . ALA A 1 92 ? -29.401 -46.327 3.360 1.00 15.80 91 ALA A O 1
ATOM 676 N N . GLY A 1 93 ? -28.190 -46.308 1.429 1.00 15.17 92 GLY A N 1
ATOM 677 C CA . GLY A 1 93 ? -28.204 -44.865 1.286 1.00 15.25 92 GLY A CA 1
ATOM 678 C C . GLY A 1 93 ? -29.084 -44.501 0.117 1.00 15.24 92 GLY A C 1
ATOM 679 O O . GLY A 1 93 ? -29.028 -45.110 -0.969 1.00 15.60 92 GLY A O 1
ATOM 680 N N . THR A 1 94 ? -29.963 -43.545 0.366 1.00 15.19 93 THR A N 1
ATOM 681 C CA . THR A 1 94 ? -30.907 -43.068 -0.641 1.00 16.04 93 THR A CA 1
ATOM 682 C C . THR A 1 94 ? -31.045 -41.572 -0.561 1.00 16.58 93 THR A C 1
ATOM 683 O O . THR A 1 94 ? -30.935 -40.979 0.510 1.00 18.07 93 THR A O 1
ATOM 687 N N . VAL A 1 95 ? -31.320 -40.987 -1.719 1.00 16.77 94 VAL A N 1
ATOM 688 C CA . VAL A 1 95 ? -31.594 -39.580 -1.835 1.00 17.88 94 VAL A CA 1
ATOM 689 C C . VAL A 1 95 ? -32.931 -39.465 -2.567 1.00 19.90 94 VAL A C 1
ATOM 690 O O . VAL A 1 95 ? -33.070 -39.902 -3.707 1.00 19.18 94 VAL A O 1
ATOM 694 N N . ASP A 1 96 ? -33.911 -38.903 -1.894 1.00 22.95 95 ASP A N 1
ATOM 695 C CA . ASP A 1 96 ? -35.195 -38.734 -2.518 1.00 25.21 95 ASP A CA 1
ATOM 696 C C . ASP A 1 96 ? -35.719 -40.085 -2.982 1.00 25.08 95 ASP A C 1
ATOM 697 O O . ASP A 1 96 ? -36.373 -40.187 -4.016 1.00 26.02 95 ASP A O 1
ATOM 702 N N . GLY A 1 97 ? -35.387 -41.119 -2.224 1.00 24.84 96 GLY A N 1
ATOM 703 C CA . GLY A 1 97 ? -35.874 -42.453 -2.510 1.00 24.58 96 GLY A CA 1
ATOM 704 C C . GLY A 1 97 ? -35.006 -43.206 -3.502 1.00 24.88 96 GLY A C 1
ATOM 705 O O . GLY A 1 97 ? -35.169 -44.405 -3.663 1.00 26.56 96 GLY A O 1
ATOM 706 N N . ARG A 1 98 ? -34.092 -42.502 -4.163 1.00 23.46 97 ARG A N 1
ATOM 707 C CA . ARG A 1 98 ? -33.180 -43.110 -5.145 1.00 22.33 97 ARG A CA 1
ATOM 708 C C . ARG A 1 98 ? -32.003 -43.768 -4.445 1.00 20.93 97 ARG A C 1
ATOM 709 O O . ARG A 1 98 ? -31.371 -43.151 -3.615 1.00 18.92 97 ARG A O 1
ATOM 717 N N . LEU A 1 99 ? -31.710 -45.014 -4.796 1.00 19.98 98 LEU A N 1
ATOM 718 C CA . LEU A 1 99 ? -30.557 -45.713 -4.199 1.00 19.32 98 LEU A CA 1
ATOM 719 C C . LEU A 1 99 ? -29.233 -45.155 -4.703 1.00 18.77 98 LEU A C 1
ATOM 720 O O . LEU A 1 99 ? -28.968 -45.109 -5.910 1.00 19.97 98 LEU A O 1
ATOM 725 N N . VAL A 1 100 ? -28.401 -44.740 -3.762 1.00 17.28 99 VAL A N 1
ATOM 726 C CA . VAL A 1 100 ? -27.072 -44.208 -4.084 1.00 16.22 99 VAL A CA 1
ATOM 727 C C . VAL A 1 100 ? -25.955 -45.166 -3.646 1.00 15.48 99 VAL A C 1
ATOM 728 O O . VAL A 1 100 ? -24.879 -45.206 -4.231 1.00 16.95 99 VAL A O 1
ATOM 732 N N . PHE A 1 101 ? -26.240 -45.987 -2.645 1.00 15.27 100 PHE A N 1
ATOM 733 C CA . PHE A 1 101 ? -25.301 -47.026 -2.199 1.00 14.87 100 PHE A CA 1
ATOM 734 C C . PHE A 1 101 ? -25.979 -48.052 -1.307 1.00 14.25 100 PHE A C 1
ATOM 735 O O . PHE A 1 101 ? -27.020 -47.799 -0.761 1.00 14.36 100 PHE A O 1
ATOM 743 N N . HIS A 1 102 ? -25.386 -49.242 -1.251 1.00 14.55 101 HIS A N 1
ATOM 744 C CA . HIS A 1 102 ? -25.803 -50.284 -0.322 1.00 15.26 101 HIS A CA 1
ATOM 745 C C . HIS A 1 102 ? -24.540 -50.922 0.234 1.00 15.86 101 HIS A C 1
ATOM 746 O O . HIS A 1 102 ? -23.485 -50.970 -0.411 1.00 15.48 101 HIS A O 1
ATOM 753 N N . SER A 1 103 ? -24.649 -51.455 1.441 1.00 16.00 102 SER A N 1
ATOM 754 C CA . SER A 1 103 ? -23.486 -51.998 2.136 1.00 17.49 102 SER A CA 1
ATOM 755 C C . SER A 1 103 ? -23.807 -53.138 3.068 1.00 16.50 102 SER A C 1
ATOM 756 O O . SER A 1 103 ? -24.927 -53.310 3.515 1.00 17.02 102 SER A O 1
ATOM 759 N N . GLY A 1 104 ? -22.757 -53.883 3.353 1.00 16.24 103 GLY A N 1
ATOM 760 C CA . GLY A 1 104 ? -22.773 -54.997 4.307 1.00 15.05 103 GLY A CA 1
ATOM 761 C C . GLY A 1 104 ? -21.651 -54.772 5.296 1.00 14.76 103 GLY A C 1
ATOM 762 O O . GLY A 1 104 ? -20.521 -54.498 4.920 1.00 16.45 103 GLY A O 1
ATOM 763 N N . ILE A 1 105 ? -21.986 -54.840 6.559 1.00 15.38 104 ILE A N 1
ATOM 764 C CA . ILE A 1 105 ? -21.093 -54.530 7.666 1.00 15.55 104 ILE A CA 1
ATOM 765 C C . ILE A 1 105 ? -21.167 -55.579 8.781 1.00 14.57 104 ILE A C 1
ATOM 766 O O . ILE A 1 105 ? -22.257 -56.060 9.138 1.00 15.12 104 ILE A O 1
ATOM 771 N N . SER A 1 106 ? -19.993 -55.975 9.266 1.00 15.62 105 SER A N 1
ATOM 772 C CA . SER A 1 106 ? -19.863 -56.902 10.391 1.00 16.10 105 SER A CA 1
ATOM 773 C C . SER A 1 106 ? -19.383 -56.095 11.580 1.00 15.02 105 SER A C 1
ATOM 774 O O . SER A 1 106 ? -18.518 -55.242 11.444 1.00 14.70 105 SER A O 1
ATOM 777 N N . LEU A 1 107 ? -19.969 -56.408 12.731 1.00 15.60 106 LEU A N 1
ATOM 778 C CA . LEU A 1 107 ? -19.692 -55.711 13.987 1.00 16.21 106 LEU A CA 1
ATOM 779 C C . LEU A 1 107 ? -19.445 -56.705 15.094 1.00 16.69 106 LEU A C 1
ATOM 780 O O . LEU A 1 107 ? -20.003 -57.779 15.097 1.00 17.48 106 LEU A O 1
ATOM 785 N N . GLY A 1 108 ? -18.567 -56.334 16.004 1.00 17.60 107 GLY A N 1
ATOM 786 C CA . GLY A 1 108 ? -18.275 -57.193 17.138 1.00 18.52 107 GLY A CA 1
ATOM 787 C C . GLY A 1 108 ? -17.000 -56.810 17.825 1.00 19.44 107 GLY A C 1
ATOM 788 O O . GLY A 1 108 ? -16.166 -56.054 17.305 1.00 19.31 107 GLY A O 1
ATOM 797 N N . ARG A 1 110 ? -14.817 -59.093 20.855 1.00 21.67 109 ARG A N 1
ATOM 798 C CA . ARG A 1 110 ? -14.785 -60.215 21.790 1.00 21.61 109 ARG A CA 1
ATOM 799 C C . ARG A 1 110 ? -13.699 -60.090 22.853 1.00 21.47 109 ARG A C 1
ATOM 800 O O . ARG A 1 110 ? -12.600 -59.647 22.585 1.00 22.40 109 ARG A O 1
ATOM 808 N N . GLU A 1 111 ? -14.038 -60.448 24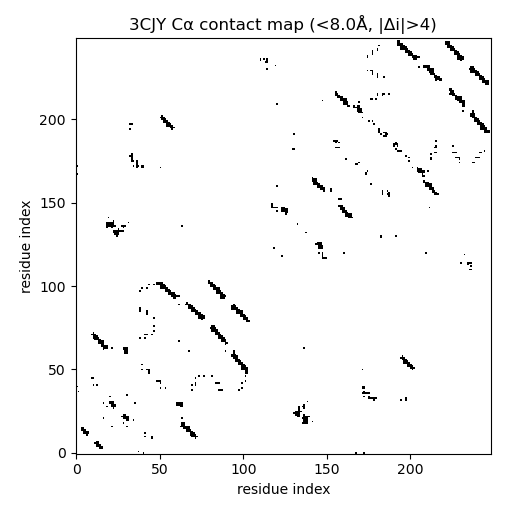.081 1.00 21.40 110 GLU A N 1
ATOM 809 C CA . GLU A 1 111 ? -13.074 -60.386 25.166 1.00 21.23 110 GLU A CA 1
ATOM 810 C C . GLU A 1 111 ? -12.227 -61.639 25.156 1.00 20.79 110 GLU A C 1
ATOM 811 O O . GLU A 1 111 ? -12.616 -62.692 24.659 1.00 20.05 110 GLU A O 1
ATOM 813 N N . GLY A 1 112 ? -11.024 -61.516 25.686 1.00 20.39 111 GLY A N 1
ATOM 814 C CA . GLY A 1 112 ? -10.217 -62.694 25.897 1.00 20.19 111 GLY A CA 1
ATOM 815 C C . GLY A 1 112 ? -9.214 -63.028 24.840 1.00 20.06 111 GLY A C 1
ATOM 816 O O . GLY A 1 112 ? -8.626 -64.101 24.895 1.00 20.91 111 GLY A O 1
ATOM 817 N N . PHE A 1 113 ? -9.066 -62.136 23.856 1.00 19.11 112 PHE A N 1
ATOM 818 C CA . PHE A 1 113 ? -8.115 -62.328 22.775 1.00 18.92 112 PHE A CA 1
ATOM 819 C C . PHE A 1 113 ? -7.056 -61.239 22.761 1.00 19.60 112 PHE A C 1
ATOM 820 O O . PHE A 1 113 ? -7.309 -60.052 23.056 1.00 23.06 112 PHE A O 1
ATOM 828 N N . SER A 1 114 ? -5.860 -61.621 22.365 1.00 18.03 113 SER A N 1
ATOM 829 C CA . SER A 1 114 ? -4.760 -60.678 22.215 1.00 16.49 113 SER A CA 1
ATOM 830 C C . SER A 1 114 ? -4.796 -59.938 20.875 1.00 15.08 113 SER A C 1
ATOM 831 O O . SER A 1 114 ? -5.439 -60.373 19.914 1.00 14.41 113 SER A O 1
ATOM 834 N N . ALA A 1 115 ? -4.149 -58.787 20.845 1.00 13.17 114 ALA A N 1
ATOM 835 C CA . ALA A 1 115 ? -3.950 -58.009 19.637 1.00 11.27 114 ALA A CA 1
ATOM 836 C C . ALA A 1 115 ? -2.659 -58.505 18.997 1.00 13.15 114 ALA A C 1
ATOM 837 O O . ALA A 1 115 ? -1.694 -58.685 19.679 1.00 12.79 114 ALA A O 1
ATOM 839 N N . ARG A 1 116 ? -2.627 -58.727 17.719 1.00 12.95 115 ARG A N 1
ATOM 840 C CA . ARG A 1 116 ? -1.424 -59.251 17.105 1.00 12.37 115 ARG A CA 1
ATOM 841 C C . ARG A 1 116 ? -1.228 -58.560 15.758 1.00 12.45 115 ARG A C 1
ATOM 842 O O . ARG A 1 116 ? -2.191 -58.246 15.066 1.00 14.64 115 ARG A O 1
ATOM 850 N N . GLN A 1 117 ? 0.027 -58.297 15.435 1.00 11.72 116 GLN A N 1
ATOM 851 C CA . GLN A 1 117 ? 0.371 -57.672 14.157 1.00 11.10 116 GLN A CA 1
ATOM 852 C C . GLN A 1 117 ? 1.610 -58.347 13.560 1.00 12.17 116 GLN A C 1
ATOM 853 O O . GLN A 1 117 ? 2.704 -58.332 14.143 1.00 12.45 116 GLN A O 1
ATOM 859 N N . TRP A 1 118 ? 1.410 -58.890 12.361 1.00 11.77 117 TRP A N 1
ATOM 860 C CA . TRP A 1 118 ? 2.500 -59.563 11.592 1.00 11.83 117 TRP A CA 1
ATOM 861 C C . TRP A 1 118 ? 3.140 -58.610 10.574 1.00 12.34 117 TRP A C 1
ATOM 862 O O . TRP A 1 118 ? 4.343 -58.699 10.278 1.00 12.82 117 TRP A O 1
ATOM 873 N N . ALA A 1 119 ? 2.338 -57.664 10.095 1.00 11.88 118 ALA A N 1
ATOM 874 C CA . ALA A 1 119 ? 2.786 -56.697 9.075 1.00 13.30 118 ALA A CA 1
ATOM 875 C C . ALA A 1 119 ? 3.657 -55.655 9.712 1.00 14.33 118 ALA A C 1
ATOM 876 O O . ALA A 1 119 ? 3.430 -55.225 10.859 1.00 13.91 118 ALA A O 1
ATOM 878 N N . LEU A 1 120 ? 4.688 -55.274 8.965 1.00 13.65 119 LEU A N 1
ATOM 879 C CA . LEU A 1 120 ? 5.590 -54.212 9.337 1.00 14.30 119 LEU A CA 1
ATOM 880 C C . LEU A 1 120 ? 5.406 -52.992 8.431 1.00 13.91 119 LEU A C 1
ATOM 881 O O . LEU A 1 120 ? 5.374 -53.095 7.186 1.00 12.99 119 LEU A O 1
ATOM 886 N N . ALA A 1 121 ? 5.332 -51.827 9.076 1.00 14.18 120 ALA A N 1
ATOM 887 C CA . ALA A 1 121 ? 5.165 -50.551 8.389 1.00 13.90 120 ALA A CA 1
ATOM 888 C C . ALA A 1 121 ? 6.353 -50.232 7.458 1.00 14.78 120 ALA A C 1
ATOM 889 O O . ALA A 1 121 ? 7.516 -50.566 7.782 1.00 14.28 120 ALA A O 1
ATOM 891 N N . PRO A 1 122 ? 6.082 -49.603 6.303 1.00 15.88 121 PRO A N 1
ATOM 892 C CA . PRO A 1 122 ? 7.218 -49.253 5.446 1.00 16.76 121 PRO A CA 1
ATOM 893 C C . PRO A 1 122 ? 8.088 -48.184 6.127 1.00 17.62 121 PRO A C 1
ATOM 894 O O . PRO A 1 122 ? 7.577 -47.373 6.899 1.00 16.99 121 PRO A O 1
ATOM 898 N N . PRO A 1 123 ? 9.400 -48.190 5.846 1.00 19.70 122 PRO A N 1
ATOM 899 C CA . PRO A 1 123 ? 10.292 -47.277 6.540 1.00 20.40 122 PRO A CA 1
ATOM 900 C C . PRO A 1 123 ? 10.339 -45.867 5.990 1.00 20.56 122 PRO A C 1
ATOM 901 O O . PRO A 1 123 ? 11.386 -45.379 5.619 1.00 22.87 122 PRO A O 1
ATOM 905 N N . VAL A 1 124 ? 9.222 -45.190 6.035 1.00 18.65 123 VAL A N 1
ATOM 906 C CA . VAL A 1 124 ? 9.115 -43.829 5.484 1.00 17.49 123 VAL A CA 1
ATOM 907 C C . VAL A 1 124 ? 9.601 -42.807 6.522 1.00 16.43 123 VAL A C 1
ATOM 908 O O . VAL A 1 124 ? 9.628 -43.102 7.695 1.00 16.25 123 VAL A O 1
ATOM 912 N N . PRO A 1 125 ? 9.975 -41.589 6.104 1.00 15.73 124 PRO A N 1
ATOM 913 C CA . PRO A 1 125 ? 10.330 -40.573 7.084 1.00 15.48 124 PRO A CA 1
ATOM 914 C C . PRO A 1 125 ? 9.137 -40.198 7.923 1.00 15.28 124 PRO A C 1
ATOM 915 O O . PRO A 1 125 ? 8.028 -40.355 7.484 1.00 14.51 124 PRO A O 1
ATOM 919 N N . GLN A 1 126 ? 9.383 -39.745 9.136 1.00 14.58 125 GLN A N 1
ATOM 920 C CA . GLN A 1 126 ? 8.315 -39.228 10.008 1.00 14.85 125 GLN A CA 1
ATOM 921 C C . GLN A 1 126 ? 7.663 -37.977 9.388 1.00 13.74 125 GLN A C 1
ATOM 922 O O . GLN A 1 126 ? 8.260 -37.338 8.527 1.00 14.90 125 GLN A O 1
ATOM 928 N N . PRO A 1 127 ? 6.457 -37.617 9.833 1.00 13.92 126 PRO A N 1
ATOM 929 C CA . PRO A 1 127 ? 5.727 -36.523 9.200 1.00 13.58 126 PRO A CA 1
ATOM 930 C C . PRO A 1 127 ? 6.462 -35.212 9.077 1.00 13.90 126 PRO A C 1
ATOM 931 O O . PRO A 1 127 ? 6.375 -34.556 8.024 1.00 13.69 126 PRO A O 1
ATOM 935 N N . ASP A 1 128 ? 7.197 -34.828 10.117 1.00 14.33 127 ASP A N 1
ATOM 936 C CA . ASP A 1 128 ? 7.859 -33.526 10.102 1.00 15.84 127 ASP A CA 1
ATOM 937 C C . ASP A 1 128 ? 9.086 -33.531 9.198 1.00 15.62 127 ASP A C 1
ATOM 938 O O . ASP A 1 128 ? 9.712 -32.494 8.962 1.00 13.71 127 ASP A O 1
ATOM 943 N N . ASN A 1 129 ? 9.392 -34.680 8.640 1.00 14.70 128 ASN A N 1
ATOM 944 C CA . ASN A 1 129 ? 10.508 -34.828 7.712 1.00 16.99 128 ASN A CA 1
ATOM 945 C C . ASN A 1 129 ? 9.999 -35.029 6.267 1.00 15.96 128 ASN A C 1
ATOM 946 O O . ASN A 1 129 ? 10.731 -35.388 5.359 1.00 16.71 128 ASN A O 1
ATOM 951 N N . CYS A 1 130 ? 8.724 -34.771 6.079 1.00 15.53 129 CYS A N 1
ATOM 952 C CA . CYS A 1 130 ? 8.052 -34.938 4.769 1.00 14.57 129 CYS A CA 1
ATOM 953 C C . CYS A 1 130 ? 7.459 -33.621 4.296 1.00 14.69 129 CYS A C 1
ATOM 954 O O . CYS A 1 130 ? 6.858 -32.904 5.082 1.00 13.73 129 CYS A O 1
ATOM 957 N N . PRO A 1 131 ? 7.613 -33.305 2.990 1.00 15.10 130 PRO A N 1
ATOM 958 C CA . PRO A 1 131 ? 7.068 -32.088 2.460 1.00 15.12 130 PRO A CA 1
ATOM 959 C C . PRO A 1 131 ? 5.582 -32.136 2.187 1.00 16.36 130 PRO A C 1
ATOM 960 O O . PRO A 1 131 ? 5.016 -33.225 2.019 1.00 15.67 130 PRO A O 1
ATOM 964 N N . PRO A 1 132 ? 4.927 -30.973 2.188 1.00 16.36 131 PRO A N 1
ATOM 965 C CA . PRO A 1 132 ? 3.536 -30.941 1.796 1.00 17.53 131 PRO A CA 1
ATOM 966 C C . PRO A 1 132 ? 3.319 -31.458 0.378 1.00 17.72 131 PRO A C 1
ATOM 967 O O . PRO A 1 132 ? 4.153 -31.310 -0.527 1.00 17.30 131 PRO A O 1
ATOM 971 N N . CYS A 1 133 ? 2.155 -32.047 0.208 1.00 17.66 132 CYS A N 1
ATOM 972 C CA . CYS A 1 133 ? 1.738 -32.515 -1.085 1.00 19.24 132 CYS A CA 1
ATOM 973 C C . CYS A 1 133 ? 1.156 -31.314 -1.817 1.00 20.39 132 CYS A C 1
ATOM 974 O O . CYS A 1 133 ? 0.190 -30.727 -1.349 1.00 20.48 132 CYS A O 1
ATOM 977 N N . THR A 1 134 ? 1.788 -30.927 -2.923 1.00 20.59 133 THR A N 1
ATOM 978 C CA . THR A 1 134 ? 1.352 -29.742 -3.701 1.00 21.72 133 THR A CA 1
ATOM 979 C C . THR A 1 134 ? 0.659 -30.148 -5.014 1.00 22.32 133 THR A C 1
ATOM 980 O O . THR A 1 134 ? 0.317 -29.303 -5.847 1.00 24.16 133 THR A O 1
ATOM 984 N N . THR A 1 135 ? 0.399 -31.437 -5.148 1.00 22.56 134 THR A N 1
ATOM 985 C CA . THR A 1 135 ? -0.162 -31.999 -6.373 1.00 22.34 134 THR A CA 1
ATOM 986 C C . THR A 1 135 ? -1.509 -32.687 -6.226 1.00 22.37 134 THR A C 1
ATOM 987 O O . THR A 1 135 ? -1.840 -33.605 -6.970 1.00 22.26 134 THR A O 1
ATOM 991 N N . LEU A 1 136 ? -2.307 -32.272 -5.262 1.00 22.35 135 LEU A N 1
ATOM 992 C CA . LEU A 1 136 ? -3.625 -32.870 -5.108 1.00 23.11 135 LEU A CA 1
ATOM 993 C C . LEU A 1 136 ? -4.472 -32.466 -6.323 1.00 22.94 135 LEU A C 1
ATOM 994 O O . LEU A 1 136 ? -4.284 -31.425 -6.916 1.00 23.11 135 LEU A O 1
ATOM 999 N N . PRO A 1 137 ? -5.449 -33.278 -6.671 1.00 23.39 136 PRO A N 1
ATOM 1000 C CA . PRO A 1 137 ? -6.210 -32.871 -7.828 1.00 23.27 136 PRO A CA 1
ATOM 1001 C C . PRO A 1 137 ? -7.028 -31.609 -7.595 1.00 23.01 136 PRO A C 1
ATOM 1002 O O . PRO A 1 137 ? -7.472 -31.332 -6.486 1.00 22.72 136 PRO A O 1
ATOM 1006 N N . ALA A 1 138 ? -7.191 -30.829 -8.649 1.00 22.11 137 ALA A N 1
ATOM 1007 C CA . ALA A 1 138 ? -8.012 -29.617 -8.568 1.00 20.93 137 ALA A CA 1
ATOM 1008 C C . ALA A 1 138 ? -9.424 -30.009 -8.151 1.00 19.71 137 ALA A C 1
ATOM 1009 O O . ALA A 1 138 ? -9.950 -31.011 -8.590 1.00 19.27 137 ALA A O 1
ATOM 1011 N N . GLN A 1 139 ? -10.002 -29.181 -7.289 1.00 19.25 138 GLN A N 1
ATOM 1012 C CA . GLN A 1 139 ? -11.334 -29.393 -6.741 1.00 18.28 138 GLN A CA 1
ATOM 1013 C C . GLN A 1 139 ? -12.211 -28.182 -6.990 1.00 17.30 138 GLN A C 1
ATOM 1014 O O . GLN A 1 139 ? -11.743 -27.048 -7.033 1.00 17.42 138 GLN A O 1
ATOM 1020 N N . ASP A 1 140 ? -13.484 -28.474 -7.176 1.00 16.43 139 ASP A N 1
ATOM 1021 C CA . ASP A 1 140 ? -14.506 -27.442 -7.301 1.00 16.95 139 ASP A CA 1
ATOM 1022 C C . ASP A 1 140 ? -14.406 -26.607 -6.023 1.00 16.67 139 ASP A C 1
ATOM 1023 O O . ASP A 1 140 ? -14.183 -27.128 -4.969 1.00 16.21 139 ASP A O 1
ATOM 1028 N N . ASP A 1 141 ? -14.597 -25.305 -6.111 1.00 17.66 140 ASP A N 1
ATOM 1029 C CA . ASP A 1 141 ? -14.455 -24.437 -4.929 1.00 18.16 140 ASP A CA 1
ATOM 1030 C C . ASP A 1 141 ? -15.490 -24.678 -3.830 1.00 17.81 140 ASP A C 1
ATOM 1031 O O . ASP A 1 141 ? -15.303 -24.271 -2.678 1.00 17.34 140 ASP A O 1
ATOM 1036 N N . ASN A 1 142 ? -16.529 -25.418 -4.191 1.00 16.51 141 ASN A N 1
ATOM 1037 C CA . ASN A 1 142 ? -17.615 -25.782 -3.261 1.00 16.85 141 ASN A CA 1
ATOM 1038 C C . ASN A 1 142 ? -17.482 -27.229 -2.742 1.00 16.21 141 ASN A C 1
ATOM 1039 O O . ASN A 1 142 ? -18.310 -27.727 -1.977 1.00 15.75 141 ASN A O 1
ATOM 1044 N N . ALA A 1 143 ? -16.413 -27.901 -3.190 1.00 15.22 142 ALA A N 1
ATOM 1045 C CA . ALA A 1 143 ? -16.110 -29.298 -2.788 1.00 15.53 142 ALA A CA 1
ATOM 1046 C C . ALA A 1 143 ? -14.869 -29.178 -1.928 1.00 16.24 142 ALA A C 1
ATOM 1047 O O . ALA A 1 143 ? -13.759 -29.174 -2.431 1.00 18.39 142 ALA A O 1
ATOM 1049 N N . ARG A 1 144 ? -15.078 -29.062 -0.613 1.00 16.23 143 ARG A N 1
ATOM 1050 C CA . ARG A 1 144 ? -14.020 -28.669 0.322 1.00 16.23 143 ARG A CA 1
ATOM 1051 C C . ARG A 1 144 ? -13.520 -29.692 1.301 1.00 16.51 143 ARG A C 1
ATOM 1052 O O . ARG A 1 144 ? -12.840 -29.346 2.264 1.00 16.00 143 ARG A O 1
ATOM 1057 N N . TYR A 1 145 ? -13.863 -30.945 1.071 1.00 15.39 144 TYR A N 1
ATOM 1058 C CA . TYR A 1 145 ? -13.382 -31.989 1.993 1.00 14.58 144 TYR A CA 1
ATOM 1059 C C . TYR A 1 145 ? -11.860 -31.973 2.093 1.00 15.28 144 TYR A C 1
ATOM 1060 O O . TYR A 1 145 ? -11.268 -32.010 3.195 1.00 15.33 144 TYR A O 1
ATOM 1069 N N . LEU A 1 146 ? -11.205 -31.970 0.947 1.00 15.81 145 LEU A N 1
ATOM 1070 C CA . LEU A 1 146 ? -9.741 -32.067 0.971 1.00 16.86 145 LEU A CA 1
ATOM 1071 C C . LEU A 1 146 ? -9.081 -30.907 1.718 1.00 18.05 145 LEU A C 1
ATOM 1072 O O . LEU A 1 146 ? -7.947 -31.034 2.231 1.00 17.13 145 LEU A O 1
ATOM 1077 N N . GLU A 1 147 ? -9.744 -29.761 1.734 1.00 16.64 146 GLU A N 1
ATOM 1078 C CA . GLU A 1 147 ? -9.166 -28.557 2.393 1.00 17.93 146 GLU A CA 1
ATOM 1079 C C . GLU A 1 147 ? -8.979 -28.808 3.872 1.00 16.91 146 GLU A C 1
ATOM 1080 O O . GLU A 1 147 ? -8.166 -28.162 4.539 1.00 17.40 146 GLU A O 1
ATOM 1086 N N . GLY A 1 148 ? -9.758 -29.739 4.397 1.00 15.72 147 GLY A N 1
ATOM 1087 C CA . GLY A 1 148 ? -9.707 -30.037 5.818 1.00 14.84 147 GLY A CA 1
ATOM 1088 C C . GLY A 1 148 ? -8.674 -31.085 6.207 1.00 14.69 147 GLY A C 1
ATOM 1089 O O . GLY A 1 148 ? -8.579 -31.448 7.367 1.00 14.12 147 GLY A O 1
ATOM 1090 N N . ILE A 1 149 ? -7.866 -31.511 5.251 1.00 14.45 148 ILE A N 1
ATOM 1091 C CA . ILE A 1 149 ? -6.878 -32.529 5.523 1.00 14.68 148 ILE A CA 1
ATOM 1092 C C . ILE A 1 149 ? -5.496 -32.017 5.186 1.00 14.46 148 ILE A C 1
ATOM 1093 O O . ILE A 1 149 ? -5.287 -31.435 4.125 1.00 15.62 148 ILE A O 1
ATOM 1098 N N . GLU A 1 150 ? -4.574 -32.192 6.125 1.00 15.13 149 GLU A N 1
ATOM 1099 C CA . GLU A 1 150 ? -3.181 -31.856 5.901 1.00 14.87 149 GLU A CA 1
ATOM 1100 C C . GLU A 1 150 ? -2.485 -33.082 5.276 1.00 15.79 149 GLU A C 1
ATOM 1101 O O . GLU A 1 150 ? -2.533 -34.189 5.831 1.00 15.16 149 GLU A O 1
ATOM 1107 N N . VAL A 1 151 ? -1.883 -32.892 4.107 1.00 13.93 150 VAL A N 1
ATOM 1108 C CA . VAL A 1 151 ? -1.260 -34.000 3.364 1.00 13.30 150 VAL A CA 1
ATOM 1109 C C . VAL A 1 151 ? 0.197 -33.783 3.092 1.00 14.23 150 VAL A C 1
ATOM 1110 O O . VAL A 1 151 ? 0.597 -32.731 2.580 1.00 13.05 150 VAL A O 1
ATOM 1114 N N . ARG A 1 152 ? 0.997 -34.766 3.461 1.00 13.18 151 ARG A N 1
ATOM 1115 C CA . ARG A 1 152 ? 2.407 -34.727 3.175 1.00 13.47 151 ARG A CA 1
ATOM 1116 C C . ARG A 1 152 ? 2.852 -35.966 2.394 1.00 13.98 151 ARG A C 1
ATOM 1117 O O . ARG A 1 152 ? 2.264 -37.049 2.497 1.00 13.55 151 ARG A O 1
ATOM 1125 N N . GLU A 1 153 ? 3.907 -35.784 1.611 1.00 14.66 152 GLU A N 1
ATOM 1126 C CA . GLU A 1 153 ? 4.449 -36.882 0.777 1.00 14.71 152 GLU A CA 1
ATOM 1127 C C . GLU A 1 153 ? 5.355 -37.780 1.600 1.00 15.24 152 GLU A C 1
ATOM 1128 O O . GLU A 1 153 ? 6.396 -37.328 2.073 1.00 15.01 152 GLU A O 1
ATOM 1134 N N . ALA A 1 154 ? 5.008 -39.064 1.728 1.00 14.84 153 ALA A N 1
ATOM 1135 C CA . ALA A 1 154 ? 5.821 -39.980 2.529 1.00 16.74 153 ALA A CA 1
ATOM 1136 C C . ALA A 1 154 ? 6.626 -40.971 1.681 1.00 18.35 153 ALA A C 1
ATOM 1137 O O . ALA A 1 154 ? 7.373 -41.776 2.223 1.00 19.10 153 ALA A O 1
ATOM 1139 N N . GLY A 1 155 ? 6.482 -40.904 0.364 1.00 19.64 154 GLY A N 1
ATOM 1140 C CA . GLY A 1 155 ? 7.042 -41.940 -0.502 1.00 22.51 154 GLY A CA 1
ATOM 1141 C C . GLY A 1 155 ? 8.512 -41.861 -0.870 1.00 24.96 154 GLY A C 1
ATOM 1142 O O . GLY A 1 155 ? 9.136 -42.864 -1.311 1.00 25.68 154 GLY A O 1
ATOM 1143 N N . GLY A 1 156 ? 9.084 -40.679 -0.691 1.00 27.69 155 GLY A N 1
ATOM 1144 C CA . GLY A 1 156 ? 10.490 -40.493 -1.017 1.00 29.69 155 GLY A CA 1
ATOM 1145 C C . GLY A 1 156 ? 10.700 -40.455 -2.520 1.00 31.32 155 GLY A C 1
ATOM 1146 O O . GLY A 1 156 ? 9.754 -40.623 -3.306 1.00 32.31 155 GLY A O 1
ATOM 1147 N N . PRO A 1 157 ? 11.965 -40.285 -2.927 1.00 33.06 156 PRO A N 1
ATOM 1148 C CA . PRO A 1 157 ? 12.370 -40.106 -4.311 1.00 33.62 156 PRO A CA 1
ATOM 1149 C C . PRO A 1 157 ? 12.122 -41.339 -5.172 1.00 34.06 156 PRO A C 1
ATOM 1150 O O . PRO A 1 157 ? 11.807 -41.213 -6.356 1.00 36.10 156 PRO A O 1
ATOM 1154 N N . GLU A 1 158 ? 12.222 -42.512 -4.561 1.00 33.45 157 GLU A N 1
ATOM 1155 C CA . GLU A 1 158 ? 12.100 -43.787 -5.280 1.00 32.31 157 GLU A CA 1
ATOM 1156 C C . GLU A 1 158 ? 10.920 -44.669 -4.854 1.00 30.93 157 GLU A C 1
ATOM 1157 O O . GLU A 1 158 ? 11.099 -45.861 -4.661 1.00 31.63 157 GLU A O 1
ATOM 1159 N N . VAL A 1 159 ? 9.731 -44.101 -4.705 1.00 28.82 158 VAL A N 1
ATOM 1160 C CA . VAL A 1 159 ? 8.573 -44.914 -4.264 1.00 26.53 158 VAL A CA 1
ATOM 1161 C C . VAL A 1 159 ? 8.381 -45.996 -5.333 1.00 25.01 158 VAL A C 1
ATOM 1162 O O . VAL A 1 159 ? 8.529 -45.728 -6.503 1.00 23.39 158 VAL A O 1
ATOM 1166 N N . PRO A 1 160 ? 8.105 -47.232 -4.919 1.00 23.98 159 PRO A N 1
ATOM 1167 C CA . PRO A 1 160 ? 7.948 -48.292 -5.914 1.00 23.04 159 PRO A CA 1
ATOM 1168 C C . PRO A 1 160 ? 6.756 -48.104 -6.840 1.00 22.42 159 PRO A C 1
ATOM 1169 O O . PRO A 1 160 ? 5.792 -47.393 -6.549 1.00 20.16 159 PRO A O 1
ATOM 1173 N N . SER A 1 161 ? 6.872 -48.789 -7.973 1.00 22.12 160 SER A N 1
ATOM 1174 C CA . SER A 1 161 ? 5.852 -48.771 -9.025 1.00 21.16 160 SER A CA 1
ATOM 1175 C C . SER A 1 161 ? 4.470 -49.025 -8.504 1.00 18.67 160 SER A C 1
ATOM 1176 O O . SER A 1 161 ? 4.233 -50.004 -7.795 1.00 20.04 160 SER A O 1
ATOM 1179 N N . GLY A 1 162 ? 3.571 -48.105 -8.817 1.00 16.68 161 GLY A N 1
ATOM 1180 C CA . GLY A 1 162 ? 2.169 -48.267 -8.456 1.00 15.28 161 GLY A CA 1
ATOM 1181 C C . GLY A 1 162 ? 1.794 -47.816 -7.058 1.00 14.00 161 GLY A C 1
ATOM 1182 O O . GLY A 1 162 ? 0.643 -47.783 -6.710 1.00 13.52 161 GLY A O 1
ATOM 1183 N N . ARG A 1 163 ? 2.797 -47.504 -6.261 1.00 13.04 162 ARG A N 1
ATOM 1184 C CA . ARG A 1 163 ? 2.586 -47.066 -4.889 1.00 12.93 162 ARG A CA 1
ATOM 1185 C C . ARG A 1 163 ? 2.534 -45.560 -4.685 1.00 12.06 162 ARG A C 1
ATOM 1186 O O . ARG A 1 163 ? 3.212 -44.781 -5.367 1.00 13.68 162 ARG A O 1
ATOM 1194 N N . THR A 1 164 ? 1.733 -45.200 -3.697 1.00 12.72 163 THR A N 1
ATOM 1195 C CA . THR A 1 164 ? 1.596 -43.814 -3.199 1.00 13.34 163 THR A CA 1
ATOM 1196 C C . THR A 1 164 ? 1.494 -43.898 -1.680 1.00 13.39 163 THR A C 1
ATOM 1197 O O . THR A 1 164 ? 0.652 -44.634 -1.135 1.00 13.07 163 THR A O 1
ATOM 1201 N N . ARG A 1 165 ? 2.406 -43.197 -1.011 1.00 12.64 164 ARG A N 1
ATOM 1202 C CA . ARG A 1 165 ? 2.438 -43.133 0.461 1.00 12.23 164 ARG A CA 1
ATOM 1203 C C . ARG A 1 165 ? 2.351 -41.692 0.929 1.00 11.79 164 ARG A C 1
ATOM 1204 O O . ARG A 1 165 ? 3.179 -40.859 0.593 1.00 12.47 164 ARG A O 1
ATOM 1212 N N . LEU A 1 166 ? 1.247 -41.395 1.606 1.00 12.36 165 LEU A N 1
ATOM 1213 C CA . LEU A 1 166 ? 0.957 -40.057 2.115 1.00 12.61 165 LEU A CA 1
ATOM 1214 C C . LEU A 1 166 ? 0.762 -40.063 3.636 1.00 12.92 165 LEU A C 1
ATOM 1215 O O . LEU A 1 166 ? 0.161 -40.991 4.185 1.00 13.96 165 LEU A O 1
ATOM 1220 N N . TRP A 1 167 ? 1.247 -39.017 4.294 1.00 11.63 166 TRP A N 1
ATOM 1221 C CA . TRP A 1 167 ? 0.887 -38.742 5.668 1.00 11.70 166 TRP A CA 1
ATOM 1222 C C . TRP A 1 167 ? -0.362 -37.849 5.603 1.00 11.99 166 TRP A C 1
ATOM 1223 O O . TRP A 1 167 ? -0.387 -36.801 4.932 1.00 11.75 166 TRP A O 1
ATOM 1234 N N . LEU A 1 168 ? -1.389 -38.251 6.332 1.00 12.24 167 LEU A N 1
ATOM 1235 C CA . LEU A 1 168 ? -2.658 -37.526 6.384 1.00 12.54 167 LEU A CA 1
ATOM 1236 C C . LEU A 1 168 ? -3.033 -37.167 7.804 1.00 12.71 167 LEU A C 1
ATOM 1237 O O . LEU A 1 168 ? -2.861 -37.944 8.708 1.00 11.34 167 LEU A O 1
ATOM 1242 N N . ARG A 1 169 ? -3.535 -35.959 7.984 1.00 14.22 168 ARG A N 1
ATOM 1243 C CA . ARG A 1 169 ? -3.958 -35.535 9.304 1.00 14.51 168 ARG A CA 1
ATOM 1244 C C . ARG A 1 169 ? -5.156 -34.612 9.181 1.00 14.93 168 ARG A C 1
ATOM 1245 O O . ARG A 1 169 ? -5.105 -33.610 8.421 1.00 15.64 168 ARG A O 1
ATOM 1253 N N . ARG A 1 170 ? -6.215 -34.953 9.899 1.00 14.94 169 ARG A N 1
ATOM 1254 C CA . ARG A 1 170 ? -7.406 -34.078 9.965 1.00 15.14 169 ARG A CA 1
ATOM 1255 C C . ARG A 1 170 ? -7.060 -32.793 10.698 1.00 14.97 169 ARG A C 1
ATOM 1256 O O . ARG A 1 170 ? -6.551 -32.804 11.849 1.00 14.88 169 ARG A O 1
ATOM 1264 N N . LYS A 1 171 ? -7.347 -31.676 10.046 1.00 14.97 170 LYS A N 1
ATOM 1265 C CA . LYS A 1 171 ? -7.081 -30.377 10.652 1.00 15.59 170 LYS A CA 1
ATOM 1266 C C . LYS A 1 171 ? -7.974 -30.129 11.869 1.00 15.83 170 LYS A C 1
ATOM 1267 O O . LYS A 1 171 ? -7.654 -29.300 12.708 1.00 16.49 170 LYS A O 1
ATOM 1273 N N . ASP A 1 172 ? -9.095 -30.827 11.931 1.00 16.40 171 ASP A N 1
ATOM 1274 C CA . ASP A 1 172 ? -10.037 -30.654 13.035 1.00 17.73 171 ASP A CA 1
ATOM 1275 C C . ASP A 1 172 ? -9.686 -31.468 14.289 1.00 17.40 171 ASP A C 1
ATOM 1276 O O . ASP A 1 172 ? -10.407 -31.441 15.293 1.00 19.43 171 ASP A O 1
ATOM 1281 N N . GLY A 1 173 ? -8.558 -32.168 14.224 1.00 17.06 172 GLY A N 1
ATOM 1282 C CA . GLY A 1 173 ? -8.015 -32.927 15.363 1.00 16.32 172 GLY A CA 1
ATOM 1283 C C . GLY A 1 173 ? -8.821 -34.120 15.850 1.00 15.78 172 GLY A C 1
ATOM 1284 O O . GLY A 1 173 ? -8.596 -34.591 16.975 1.00 16.01 172 GLY A O 1
ATOM 1285 N N . ALA A 1 174 ? -9.769 -34.606 15.036 1.00 15.16 173 ALA A N 1
ATOM 1286 C CA . ALA A 1 174 ? -10.559 -35.772 15.407 1.00 16.04 173 ALA A CA 1
ATOM 1287 C C . ALA A 1 174 ? -9.678 -37.009 15.599 1.00 15.81 173 ALA A C 1
ATOM 1288 O O . ALA A 1 174 ? -8.621 -37.130 14.988 1.00 16.27 173 ALA A O 1
ATOM 1290 N N . PRO A 1 175 ? -10.091 -37.931 16.475 1.00 16.26 174 PRO A N 1
ATOM 1291 C CA . PRO A 1 175 ? -9.290 -39.148 16.575 1.00 15.29 174 PRO A CA 1
ATOM 1292 C C . PRO A 1 175 ? -9.375 -39.995 15.314 1.00 15.85 174 PRO A C 1
ATOM 1293 O O . PRO A 1 175 ? -10.248 -39.806 14.458 1.00 16.17 174 PRO A O 1
ATOM 1297 N N . LEU A 1 176 ? -8.430 -40.914 15.228 1.00 15.52 175 LEU A N 1
ATOM 1298 C CA . LEU A 1 176 ? -8.316 -41.867 14.131 1.00 15.73 175 LEU A CA 1
ATOM 1299 C C . LEU A 1 176 ? -9.268 -43.030 14.406 1.00 15.65 175 LEU A C 1
ATOM 1300 O O . LEU A 1 176 ? -8.894 -44.154 14.657 1.00 14.79 175 LEU A O 1
ATOM 1305 N N . ASP A 1 177 ? -10.535 -42.670 14.436 1.00 16.20 176 ASP A N 1
ATOM 1306 C CA . ASP A 1 177 ? -11.621 -43.618 14.631 1.00 17.12 176 ASP A CA 1
ATOM 1307 C C . ASP A 1 177 ? -12.065 -44.260 13.310 1.00 16.80 176 ASP A C 1
ATOM 1308 O O . ASP A 1 177 ? -11.487 -43.989 12.243 1.00 15.60 176 ASP A O 1
ATOM 1313 N N . ALA A 1 178 ? -13.135 -45.065 13.361 1.00 16.58 177 ALA A N 1
ATOM 1314 C CA . ALA A 1 178 ? -13.601 -45.806 12.188 1.00 16.45 177 ALA A CA 1
ATOM 1315 C C . ALA A 1 178 ? -13.964 -44.848 11.023 1.00 15.82 177 ALA A C 1
ATOM 1316 O O . ALA A 1 178 ? -13.607 -45.105 9.849 1.00 15.47 177 ALA A O 1
ATOM 1318 N N . ALA A 1 179 ? -14.583 -43.728 11.388 1.00 16.06 178 ALA A N 1
ATOM 1319 C CA . ALA A 1 179 ? -15.011 -42.709 10.406 1.00 15.58 178 ALA A CA 1
ATOM 1320 C C . ALA A 1 179 ? -13.791 -42.127 9.697 1.00 15.07 178 ALA A C 1
ATOM 1321 O O . ALA A 1 179 ? -13.714 -42.094 8.449 1.00 15.58 178 ALA A O 1
ATOM 1323 N N . 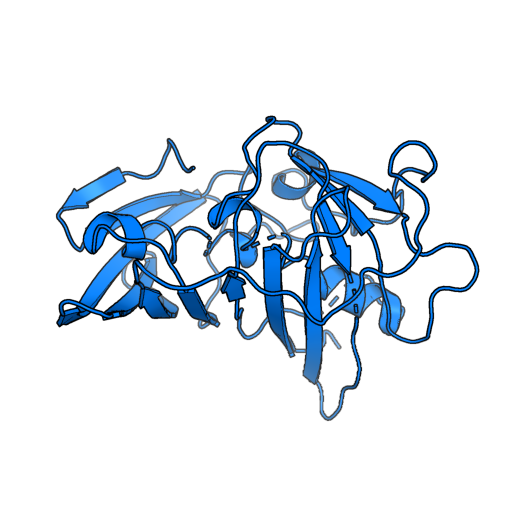SER A 1 180 ? -12.803 -41.733 10.480 1.00 14.70 179 SER A N 1
ATOM 1324 C CA . SER A 1 180 ? -11.576 -41.170 9.925 1.00 14.77 179 SER A CA 1
ATOM 1325 C C . SER A 1 180 ? -10.866 -42.163 9.027 1.00 14.73 179 SER A C 1
ATOM 1326 O O . SER A 1 180 ? -10.401 -41.823 7.972 1.00 15.82 179 SER A O 1
ATOM 1329 N N . LEU A 1 181 ? -10.761 -43.406 9.480 1.00 14.30 180 LEU A N 1
ATOM 1330 C CA . LEU A 1 181 ? -10.085 -44.463 8.696 1.00 13.98 180 LEU A CA 1
ATOM 1331 C C . LEU A 1 181 ? -10.835 -44.739 7.345 1.00 14.90 180 LEU A C 1
ATOM 1332 O O . LEU A 1 181 ? -10.236 -44.857 6.292 1.00 14.87 180 LEU A O 1
ATOM 1337 N N . ALA A 1 182 ? -12.172 -44.761 7.402 1.00 14.17 181 ALA A N 1
ATOM 1338 C CA . ALA A 1 182 ? -12.959 -44.976 6.211 1.00 14.71 181 ALA A CA 1
ATOM 1339 C C . ALA A 1 182 ? -12.667 -43.845 5.216 1.00 14.57 181 ALA A C 1
ATOM 1340 O O . ALA A 1 182 ? -12.555 -44.060 4.031 1.00 13.97 181 ALA A O 1
ATOM 1350 N N . PHE A 1 184 ? -9.909 -41.863 5.042 1.00 13.31 183 PHE A N 1
ATOM 1351 C CA . PHE A 1 184 ? -8.544 -41.935 4.550 1.00 13.65 183 PHE A CA 1
ATOM 1352 C C . PHE A 1 184 ? -8.302 -43.093 3.577 1.00 13.87 183 PHE A C 1
ATOM 1353 O O . PHE A 1 184 ? -7.444 -43.025 2.678 1.00 14.64 183 PHE A O 1
ATOM 1361 N N . ALA A 1 185 ? -9.056 -44.183 3.772 1.00 12.81 184 ALA A N 1
ATOM 1362 C CA . ALA A 1 185 ? -9.007 -45.346 2.890 1.00 13.46 184 ALA A CA 1
ATOM 1363 C C . ALA A 1 185 ? -9.423 -44.958 1.461 1.00 15.34 184 ALA A C 1
ATOM 1364 O O . ALA A 1 185 ? -8.962 -45.528 0.494 1.00 17.23 184 ALA A O 1
ATOM 1366 N N . ASP A 1 186 ? -10.318 -43.971 1.351 1.00 14.76 185 ASP A N 1
ATOM 1367 C CA . ASP A 1 186 ? -10.808 -43.529 0.032 1.00 14.03 185 ASP A CA 1
ATOM 1368 C C . ASP A 1 186 ? -9.938 -42.464 -0.645 1.00 14.06 185 ASP A C 1
ATOM 1369 O O . ASP A 1 186 ? -10.402 -41.713 -1.514 1.00 13.66 185 ASP A O 1
ATOM 1374 N N . PHE A 1 187 ? -8.659 -42.453 -0.294 1.00 13.31 186 PHE A N 1
ATOM 1375 C CA . PHE A 1 187 ? -7.671 -41.671 -1.011 1.00 13.63 186 PHE A CA 1
ATOM 1376 C C . PHE A 1 187 ? -7.052 -42.473 -2.197 1.00 14.07 186 PHE A C 1
ATOM 1377 O O . PHE A 1 187 ? -6.223 -41.982 -2.947 1.00 14.61 186 PHE A O 1
ATOM 1385 N N . LEU A 1 188 ? -7.548 -43.684 -2.419 1.00 13.53 187 LEU A N 1
ATOM 1386 C CA . LEU A 1 188 ? -7.013 -44.512 -3.514 1.00 12.59 187 LEU A CA 1
ATOM 1387 C C . LEU A 1 188 ? -7.195 -43.871 -4.884 1.00 14.12 187 LEU A C 1
ATOM 1388 O O . LEU A 1 188 ? -6.389 -44.117 -5.750 1.00 13.95 187 LEU A O 1
ATOM 1393 N N . PRO A 1 189 ? -8.299 -43.120 -5.116 1.00 13.50 188 PRO A N 1
ATOM 1394 C CA . PRO A 1 189 ? -8.341 -42.468 -6.454 1.00 14.43 188 PRO A CA 1
ATOM 1395 C C . PRO A 1 189 ? -7.123 -41.563 -6.750 1.00 14.39 188 PRO A C 1
ATOM 1396 O O . PRO A 1 189 ? -6.662 -41.458 -7.879 1.00 14.85 188 PRO A O 1
ATOM 1400 N N . ILE A 1 190 ? -6.535 -40.973 -5.720 1.00 14.82 189 ILE A N 1
ATOM 1401 C CA . ILE A 1 190 ? -5.343 -40.136 -5.876 1.00 15.02 189 ILE A CA 1
ATOM 1402 C C . ILE A 1 190 ? -4.170 -41.035 -6.263 1.00 14.92 189 ILE A C 1
ATOM 1403 O O . ILE A 1 190 ? -3.402 -40.716 -7.159 1.00 15.19 189 ILE A O 1
ATOM 1408 N N . ALA A 1 191 ? -4.121 -42.216 -5.671 1.00 12.76 190 ALA A N 1
ATOM 1409 C CA . ALA A 1 191 ? -3.059 -43.167 -5.988 1.00 12.66 190 ALA A CA 1
ATOM 1410 C C . ALA A 1 191 ? -3.215 -43.625 -7.449 1.00 12.18 190 ALA A C 1
ATOM 1411 O O . ALA A 1 191 ? -2.221 -43.817 -8.168 1.00 14.86 190 ALA A O 1
ATOM 1413 N N . LEU A 1 192 ? -4.452 -43.722 -7.908 1.00 14.60 191 LEU A N 1
ATOM 1414 C CA . LEU A 1 192 ? -4.694 -44.149 -9.310 1.00 14.01 191 LEU A CA 1
ATOM 1415 C C . LEU A 1 192 ? -4.175 -43.080 -10.265 1.00 15.24 191 LEU A C 1
ATOM 1416 O O . LEU A 1 192 ? -3.508 -43.373 -11.258 1.00 15.05 191 LEU A O 1
ATOM 1421 N N . GLY A 1 193 ? -4.466 -41.819 -9.948 1.00 15.39 192 GLY A N 1
ATOM 1422 C CA . GLY A 1 193 ? -4.042 -40.694 -10.788 1.00 15.84 192 GLY A CA 1
ATOM 1423 C C . GLY A 1 193 ? -2.538 -40.661 -10.884 1.00 16.44 192 GLY A C 1
ATOM 1424 O O . GLY A 1 193 ? -1.972 -40.388 -11.919 1.00 17.98 192 GLY A O 1
ATOM 1425 N N . ARG A 1 194 ? -1.875 -41.006 -9.796 1.00 16.23 193 ARG A N 1
ATOM 1426 C CA . ARG A 1 194 ? -0.414 -41.043 -9.829 1.00 16.84 193 ARG A CA 1
ATOM 1427 C C . ARG A 1 194 ? 0.155 -42.214 -10.653 1.00 17.34 193 ARG A C 1
ATOM 1428 O O . ARG A 1 194 ? 1.164 -42.085 -11.325 1.00 17.18 193 ARG A O 1
ATOM 1436 N N . ALA A 1 195 ? -0.496 -43.363 -10.543 1.00 17.00 194 ALA A N 1
ATOM 1437 C CA . ALA A 1 195 ? -0.030 -44.585 -11.176 1.00 17.63 194 ALA A CA 1
ATOM 1438 C C . ALA A 1 195 ? -0.233 -44.464 -12.671 1.00 18.84 194 ALA A C 1
ATOM 1439 O O . ALA A 1 195 ? 0.595 -44.928 -13.444 1.00 18.57 194 ALA A O 1
ATOM 1441 N N . THR A 1 196 ? -1.315 -43.812 -13.076 1.00 19.65 195 THR A N 1
ATOM 1442 C CA . THR A 1 196 ? -1.596 -43.700 -14.517 1.00 23.45 195 THR A CA 1
ATOM 1443 C C . THR A 1 196 ? -0.984 -42.458 -15.145 1.00 26.96 195 THR A C 1
ATOM 1444 O O . THR A 1 196 ? -0.601 -42.466 -16.326 1.00 28.48 195 THR A O 1
ATOM 1448 N N . GLY A 1 197 ? -0.893 -41.396 -14.362 1.00 30.64 196 GLY A N 1
ATOM 1449 C CA . GLY A 1 197 ? -0.365 -40.107 -14.860 1.00 33.81 196 GLY A CA 1
ATOM 1450 C C . GLY A 1 197 ? -1.526 -39.175 -15.146 1.00 36.54 196 GLY A C 1
ATOM 1451 O O . GLY A 1 197 ? -1.350 -38.071 -15.666 1.00 38.35 196 GLY A O 1
ATOM 1452 N N . CYS A 1 198 ? -2.724 -39.621 -14.775 1.00 39.54 197 CYS A N 1
ATOM 1453 C CA . CYS A 1 198 ? -3.960 -38.855 -15.040 1.00 41.65 197 CYS A CA 1
ATOM 1454 C C . CYS A 1 198 ? -4.698 -38.404 -13.796 1.00 42.59 197 CYS A C 1
ATOM 1455 O O . CYS A 1 198 ? -5.377 -39.192 -13.140 1.00 42.96 197 CYS A O 1
ATOM 1458 N N . SER A 1 199 ? -4.628 -37.106 -13.535 1.00 44.04 198 SER A N 1
ATOM 1459 C CA . SER A 1 199 ? -5.283 -36.505 -12.361 1.00 44.89 198 SER A CA 1
ATOM 1460 C C . SER A 1 199 ? -6.802 -36.717 -12.368 1.00 45.46 198 SER A C 1
ATOM 1461 O O . SER A 1 199 ? -7.374 -37.181 -11.369 1.00 46.20 198 SER A O 1
ATOM 1464 N N . GLY A 1 202 ? -9.922 -42.060 -12.006 1.00 28.94 201 GLY A N 1
ATOM 1465 C CA . GLY A 1 202 ? -11.190 -42.809 -12.054 1.00 28.05 201 GLY A CA 1
ATOM 1466 C C . GLY A 1 202 ? -12.110 -42.603 -10.877 1.00 27.48 201 GLY A C 1
ATOM 1467 O O . GLY A 1 202 ? -11.791 -41.930 -9.893 1.00 28.91 201 GLY A O 1
ATOM 1468 N N . ASN A 1 203 ? -13.292 -43.167 -11.027 1.00 25.82 202 ASN A N 1
ATOM 1469 C CA . ASN A 1 203 ? -14.311 -43.119 -10.003 1.00 25.54 202 ASN A CA 1
ATOM 1470 C C . ASN A 1 203 ? -14.452 -44.475 -9.347 1.00 23.10 202 ASN A C 1
ATOM 1471 O O . ASN A 1 203 ? -14.436 -45.520 -10.009 1.00 23.10 202 ASN A O 1
ATOM 1476 N N . SER A 1 204 ? -14.629 -44.449 -8.047 1.00 20.53 203 SER A N 1
ATOM 1477 C CA . SER A 1 204 ? -14.797 -45.697 -7.288 1.00 18.53 203 SER A CA 1
ATOM 1478 C C . SER A 1 204 ? -16.093 -46.408 -7.603 1.00 18.34 203 SER A C 1
ATOM 1479 O O . SER A 1 204 ? -17.176 -45.803 -7.685 1.00 18.10 203 SER A O 1
ATOM 1482 N N . LEU A 1 205 ? -16.004 -47.724 -7.697 1.00 16.37 204 LEU A N 1
ATOM 1483 C CA . LEU A 1 205 ? -17.171 -48.573 -7.859 1.00 16.39 204 LEU A CA 1
ATOM 1484 C C . LEU A 1 205 ? -17.715 -49.018 -6.495 1.00 16.29 204 LEU A C 1
ATOM 1485 O O . LEU A 1 205 ? -18.871 -49.347 -6.307 1.00 15.67 204 LEU A O 1
ATOM 1490 N N . ASP A 1 206 ? -16.812 -49.026 -5.549 1.00 14.16 205 ASP A N 1
ATOM 1491 C CA . ASP A 1 206 ? -17.070 -49.514 -4.193 1.00 15.76 205 ASP A CA 1
ATOM 1492 C C . ASP A 1 206 ? -15.977 -49.031 -3.243 1.00 16.37 205 ASP A C 1
ATOM 1493 O O . ASP A 1 206 ? -15.014 -48.382 -3.646 1.00 16.48 205 ASP A O 1
ATOM 1498 N N . ASN A 1 207 ? -16.212 -49.314 -1.962 1.00 15.82 206 ASN A N 1
ATOM 1499 C CA . ASN A 1 207 ? -15.265 -49.100 -0.868 1.00 16.14 206 ASN A CA 1
ATOM 1500 C C . ASN A 1 207 ? -15.365 -50.332 0.062 1.00 16.88 206 ASN A C 1
ATOM 1501 O O . ASN A 1 207 ? -16.457 -50.822 0.369 1.00 15.99 206 ASN A O 1
ATOM 1506 N N A SER A 1 208 ? -14.205 -50.807 0.491 0.50 16.31 207 SER A N 1
ATOM 1507 N N B SER A 1 208 ? -14.204 -50.814 0.474 0.50 16.68 207 SER A N 1
ATOM 1508 C CA A SER A 1 208 ? -14.098 -51.889 1.479 0.50 16.65 207 SER A CA 1
ATOM 1509 C CA B SER A 1 208 ? -14.080 -51.897 1.457 0.50 17.40 207 SER A CA 1
ATOM 1510 C C A SER A 1 208 ? -13.156 -51.402 2.553 0.50 16.16 207 SER A C 1
ATOM 1511 C C B SER A 1 208 ? -13.152 -51.404 2.551 0.50 16.54 207 SER A C 1
ATOM 1512 O O A SER A 1 208 ? -12.135 -50.781 2.254 0.50 14.82 207 SER A O 1
ATOM 1513 O O B SER A 1 208 ? -12.137 -50.771 2.262 0.50 15.26 207 SER A O 1
ATOM 1518 N N . LEU A 1 209 ? -13.505 -51.694 3.805 1.00 15.89 208 LEU A N 1
ATOM 1519 C CA . LEU A 1 209 ? -12.661 -51.320 4.998 1.00 15.09 208 LEU A CA 1
ATOM 1520 C C . LEU A 1 209 ? -12.644 -52.463 6.023 1.00 14.57 208 LEU A C 1
ATOM 1521 O O . LEU A 1 209 ? -13.705 -53.033 6.345 1.00 15.31 208 LEU A O 1
ATOM 1526 N N . ARG A 1 210 ? -11.445 -52.784 6.512 1.00 14.75 209 ARG A N 1
ATOM 1527 C CA . ARG A 1 210 ? -11.281 -53.791 7.560 1.00 15.87 209 ARG A CA 1
ATOM 1528 C C . ARG A 1 210 ? -10.516 -53.124 8.701 1.00 15.29 209 ARG A C 1
ATOM 1529 O O . ARG A 1 210 ? -9.353 -52.768 8.550 1.00 15.06 209 ARG A O 1
ATOM 1537 N N . ILE A 1 211 ? -11.169 -52.986 9.854 1.00 14.75 210 ILE A N 1
ATOM 1538 C CA . ILE A 1 211 ? -10.558 -52.262 10.959 1.00 14.51 210 ILE A CA 1
ATOM 1539 C C . ILE A 1 211 ? -10.005 -53.201 12.004 1.00 15.12 210 ILE A C 1
ATOM 1540 O O . ILE A 1 211 ? -10.726 -54.096 12.467 1.00 15.52 210 ILE A O 1
ATOM 1545 N N . THR A 1 212 ? -8.730 -53.043 12.336 1.00 14.59 211 THR A N 1
ATOM 1546 C CA . THR A 1 212 ? -8.134 -53.798 13.443 1.00 14.54 211 THR A CA 1
ATOM 1547 C C . THR A 1 212 ? -8.151 -52.979 14.744 1.00 13.52 211 THR A C 1
ATOM 1548 O O . THR A 1 212 ? -8.384 -53.501 15.831 1.00 14.89 211 THR A O 1
ATOM 1552 N N . GLY A 1 213 ? -7.914 -51.685 14.636 1.00 13.86 212 GLY A N 1
ATOM 1553 C CA . GLY A 1 213 ? -7.899 -50.835 15.815 1.00 15.35 212 GLY A CA 1
ATOM 1554 C C . GLY A 1 213 ? -7.915 -49.373 15.486 1.00 14.34 212 GLY A C 1
ATOM 1555 O O . GLY A 1 213 ? -7.663 -48.987 14.372 1.00 17.72 212 GLY A O 1
ATOM 1556 N N . ALA A 1 214 ? -8.273 -48.578 16.468 1.00 15.06 213 ALA A N 1
ATOM 1557 C CA . ALA A 1 214 ? -8.378 -47.143 16.283 1.00 15.24 213 ALA A CA 1
ATOM 1558 C C . ALA A 1 214 ? -7.218 -46.516 16.979 1.00 15.09 213 ALA A C 1
ATOM 1559 O O . ALA A 1 214 ? -6.427 -47.180 17.671 1.00 16.79 213 ALA A O 1
ATOM 1561 N N . ALA A 1 215 ? -7.142 -45.210 16.859 1.00 13.22 214 ALA A N 1
ATOM 1562 C CA . ALA A 1 215 ? -6.063 -44.475 17.504 1.00 12.81 214 ALA A CA 1
ATOM 1563 C C . ALA A 1 215 ? -6.526 -43.097 17.886 1.00 11.90 214 ALA A C 1
ATOM 1564 O O . ALA A 1 215 ? -7.570 -42.591 17.413 1.00 13.34 214 ALA A O 1
ATOM 1566 N N . ALA A 1 216 ? -5.747 -42.495 18.763 1.00 12.25 215 ALA A N 1
ATOM 1567 C CA . ALA A 1 216 ? -5.956 -41.129 19.211 1.00 12.57 215 ALA A CA 1
ATOM 1568 C C . ALA A 1 216 ? -5.673 -40.196 18.017 1.00 12.10 215 ALA A C 1
ATOM 1569 O O . ALA A 1 216 ? -5.115 -40.613 16.995 1.00 14.64 215 ALA A O 1
ATOM 1571 N N . PRO A 1 217 ? -6.023 -38.908 18.144 1.00 13.29 216 PRO A N 1
ATOM 1572 C CA . PRO A 1 217 ? -5.705 -37.964 17.057 1.00 13.68 216 PRO A CA 1
ATOM 1573 C C . PRO A 1 217 ? -4.231 -37.944 16.685 1.00 14.41 216 PRO A C 1
ATOM 1574 O O . PRO A 1 217 ? -3.341 -38.087 17.522 1.00 14.84 216 PRO A O 1
ATOM 1578 N N . GLY A 1 218 ? -4.008 -37.757 15.390 1.00 14.17 217 GLY A N 1
ATOM 1579 C CA . GLY A 1 218 ? -2.685 -37.650 14.849 1.00 14.67 217 GLY A CA 1
ATOM 1580 C C . GLY A 1 218 ? -2.563 -38.003 13.390 1.00 14.15 217 GLY A C 1
ATOM 1581 O O . GLY A 1 218 ? -3.538 -38.062 12.667 1.00 14.41 217 GLY A O 1
ATOM 1582 N N . TRP A 1 219 ? -1.319 -38.166 13.002 1.00 13.02 218 TRP A N 1
ATOM 1583 C CA . TRP A 1 219 ? -0.949 -38.531 11.648 1.00 13.40 218 TRP A CA 1
ATOM 1584 C C . TRP A 1 219 ? -1.272 -39.980 11.346 1.00 13.05 218 TRP A C 1
ATOM 1585 O O . TRP A 1 219 ? -1.152 -40.864 12.196 1.00 13.80 218 TRP A O 1
ATOM 1596 N N . CYS A 1 220 ? -1.713 -40.175 10.121 1.00 12.77 219 CYS A N 1
ATOM 1597 C CA . CYS A 1 220 ? -2.004 -41.513 9.610 1.00 12.70 219 CYS A CA 1
ATOM 1598 C C . CYS A 1 220 ? -1.167 -41.732 8.339 1.00 12.30 219 CYS A C 1
ATOM 1599 O O . CYS A 1 220 ? -1.162 -40.858 7.447 1.00 11.79 219 CYS A O 1
ATOM 1602 N N . LEU A 1 221 ? -0.413 -42.832 8.284 1.00 11.91 220 LEU A N 1
ATOM 1603 C CA . LEU A 1 221 ? 0.285 -43.197 7.057 1.00 11.94 220 LEU A CA 1
ATOM 1604 C C . LEU A 1 221 ? -0.738 -43.938 6.187 1.00 13.47 220 LEU A C 1
ATOM 1605 O O . LEU A 1 221 ? -1.198 -45.035 6.538 1.00 13.15 220 LEU A O 1
ATOM 1610 N N . CYS A 1 222 ? -1.008 -43.327 5.028 1.00 12.52 221 CYS A N 1
ATOM 1611 C CA . CYS A 1 222 ? -1.956 -43.812 4.018 1.00 13.52 221 CYS A CA 1
ATOM 1612 C C . CYS A 1 222 ? -1.069 -44.454 2.937 1.00 13.14 221 CYS A C 1
ATOM 1613 O O . CYS A 1 222 ? -0.473 -43.796 2.083 1.00 14.28 221 CYS A O 1
ATOM 1616 N N . ASP A 1 223 ? -0.976 -45.774 3.037 1.00 13.60 222 ASP A N 1
ATOM 1617 C CA . ASP A 1 223 ? -0.029 -46.583 2.266 1.00 13.45 222 ASP A CA 1
ATOM 1618 C C . ASP A 1 223 ? -0.748 -47.407 1.204 1.00 14.40 222 ASP A C 1
ATOM 1619 O O . ASP A 1 223 ? -1.311 -48.446 1.509 1.00 13.31 222 ASP A O 1
ATOM 1632 N N . ILE A 1 225 ? -1.389 -48.924 -2.956 1.00 12.38 224 ILE A N 1
ATOM 1633 C CA . ILE A 1 225 ? -0.872 -49.505 -4.182 1.00 12.81 224 ILE A CA 1
ATOM 1634 C C . ILE A 1 225 ? -2.004 -49.665 -5.192 1.00 12.44 224 ILE A C 1
ATOM 1635 O O . ILE A 1 225 ? -3.141 -50.030 -4.838 1.00 12.02 224 ILE A O 1
ATOM 1640 N N . ILE A 1 226 ? -1.687 -49.404 -6.453 1.00 11.86 225 ILE A N 1
ATOM 1641 C CA . ILE A 1 226 ? -2.579 -49.736 -7.590 1.00 12.87 225 ILE A CA 1
ATOM 1642 C C . ILE A 1 226 ? -1.810 -50.828 -8.338 1.00 12.35 225 ILE A C 1
ATOM 1643 O O . ILE A 1 226 ? -0.836 -50.568 -9.032 1.00 12.91 225 ILE A O 1
ATOM 1648 N N . PRO A 1 227 ? -2.202 -52.103 -8.151 1.00 13.10 226 PRO A N 1
ATOM 1649 C CA . PRO A 1 227 ? -1.356 -53.139 -8.712 1.00 11.40 226 PRO A CA 1
ATOM 1650 C C . PRO A 1 227 ? -1.599 -53.486 -10.183 1.00 10.81 226 PRO A C 1
ATOM 1651 O O . PRO A 1 227 ? -0.705 -53.987 -10.866 1.00 11.50 226 PRO A O 1
ATOM 1655 N N . SER A 1 228 ? -2.790 -53.220 -10.650 1.00 11.12 227 SER A N 1
ATOM 1656 C CA . SER A 1 228 ? -3.193 -53.608 -11.973 1.00 10.72 227 SER A CA 1
ATOM 1657 C C . SER A 1 228 ? -4.505 -52.935 -12.453 1.00 10.88 227 SER A C 1
ATOM 1658 O O . SER A 1 228 ? -5.307 -52.385 -11.688 1.00 10.50 227 SER A O 1
ATOM 1661 N N A SER A 1 229 ? -4.652 -52.976 -13.768 0.50 10.92 228 SER A N 1
ATOM 1662 N N B SER A 1 229 ? -4.666 -53.036 -13.759 0.50 10.76 228 SER A N 1
ATOM 1663 C CA A SER A 1 229 ? -5.827 -52.449 -14.466 0.50 11.76 228 SER A CA 1
ATOM 1664 C CA B SER A 1 229 ? -5.787 -52.443 -14.494 0.50 11.41 228 SER A CA 1
ATOM 1665 C C A SER A 1 229 ? -5.989 -53.182 -15.788 0.50 11.64 228 SER A C 1
ATOM 1666 C C B SER A 1 229 ? -5.980 -53.179 -15.809 0.50 11.50 228 SER A C 1
ATOM 1667 O O A SER A 1 229 ? -5.029 -53.703 -16.361 0.50 11.37 228 SER A O 1
ATOM 1668 O O B SER A 1 229 ? -5.031 -53.703 -16.397 0.50 11.22 228 SER A O 1
ATOM 1673 N N . ALA A 1 230 ? -7.231 -53.243 -16.236 1.00 11.87 229 ALA A N 1
ATOM 1674 C CA . ALA A 1 230 ? -7.573 -53.844 -17.508 1.00 11.65 229 ALA A CA 1
ATOM 1675 C C . ALA A 1 230 ? -9.011 -53.518 -17.866 1.00 12.49 229 ALA A C 1
ATOM 1676 O O . ALA A 1 230 ? -9.850 -53.287 -16.983 1.00 11.96 229 ALA A O 1
ATOM 1678 N N . SER A 1 231 ? -9.259 -53.427 -19.176 1.00 13.56 230 SER A N 1
ATOM 1679 C CA . SER A 1 231 ? -10.613 -53.284 -19.698 1.00 14.69 230 SER A CA 1
ATOM 1680 C C . SER A 1 231 ? -11.393 -52.094 -19.165 1.00 13.75 230 SER A C 1
ATOM 1681 O O . SER A 1 231 ? -12.635 -52.145 -19.071 1.00 14.71 230 SER A O 1
ATOM 1684 N N . GLY A 1 232 ? -10.698 -51.022 -18.830 1.00 13.08 231 GLY A N 1
ATOM 1685 C CA . GLY A 1 232 ? -11.405 -49.829 -18.372 1.00 13.16 231 GLY A CA 1
ATOM 1686 C C . GLY A 1 232 ? -11.596 -49.710 -16.889 1.00 13.52 231 GLY A C 1
ATOM 1687 O O . GLY A 1 232 ? -12.198 -48.765 -16.402 1.00 14.49 231 GLY A O 1
ATOM 1688 N N . PHE A 1 233 ? -11.048 -50.673 -16.159 1.00 13.28 232 PHE A N 1
ATOM 1689 C CA . PHE A 1 233 ? -11.118 -50.687 -14.702 1.00 13.54 232 PHE A CA 1
ATOM 1690 C C . PHE A 1 233 ? -9.771 -50.911 -14.066 1.00 14.47 232 PHE A C 1
ATOM 1691 O O . PHE A 1 233 ? -8.851 -51.463 -14.660 1.00 17.22 232 PHE A O 1
ATOM 1699 N N . ALA A 1 234 ? -9.667 -50.458 -12.839 1.00 14.14 233 ALA A N 1
ATOM 1700 C CA . ALA A 1 234 ? -8.483 -50.662 -12.000 1.00 14.15 233 ALA A CA 1
ATOM 1701 C C . ALA A 1 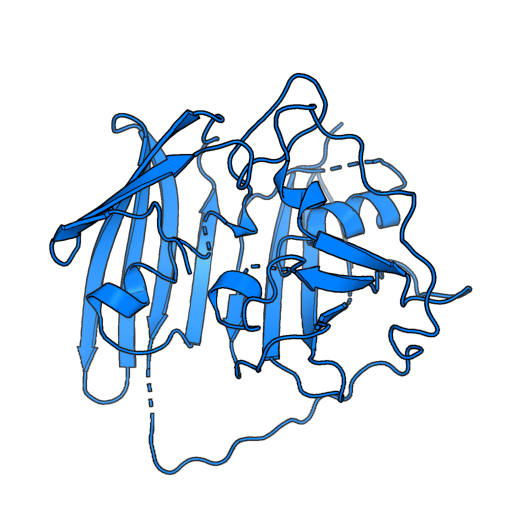234 ? -8.881 -51.020 -10.595 1.00 14.40 233 ALA A C 1
ATOM 1702 O O . ALA A 1 234 ? -9.998 -50.920 -10.219 1.00 13.02 233 ALA A O 1
ATOM 1704 N N . GLN A 1 235 ? -7.909 -51.463 -9.839 1.00 13.79 234 GLN A N 1
ATOM 1705 C CA . GLN A 1 235 ? -8.124 -51.777 -8.426 1.00 13.67 234 GLN A CA 1
ATOM 1706 C C . GLN A 1 235 ? -6.969 -51.227 -7.617 1.00 13.25 234 GLN A C 1
ATOM 1707 O O . GLN A 1 235 ? -5.897 -50.970 -8.122 1.00 14.44 234 GLN A O 1
ATOM 1713 N N . GLY A 1 236 ? -7.266 -51.021 -6.346 1.00 13.41 235 GLY A N 1
ATOM 1714 C CA . GLY A 1 236 ? -6.303 -50.525 -5.377 1.00 12.51 235 GLY A CA 1
ATOM 1715 C C . GLY A 1 236 ? -6.555 -51.089 -3.998 1.00 13.17 235 GLY A C 1
ATOM 1716 O O . GLY A 1 236 ? -7.661 -51.460 -3.629 1.00 13.12 235 GLY A O 1
ATOM 1717 N N . GLN A 1 237 ? -5.461 -51.105 -3.244 1.00 12.98 236 GLN A N 1
ATOM 1718 C CA . GLN A 1 237 ? -5.429 -51.515 -1.859 1.00 12.55 236 GLN A CA 1
ATOM 1719 C C . GLN A 1 237 ? -4.671 -50.469 -1.047 1.00 11.28 236 GLN A C 1
ATOM 1720 O O . GLN A 1 237 ? -3.704 -49.832 -1.520 1.00 12.45 236 GLN A O 1
ATOM 1726 N N . VAL A 1 238 ? -5.103 -50.368 0.190 1.00 11.69 237 VAL A N 1
ATOM 1727 C CA . VAL A 1 238 ? -4.542 -49.382 1.163 1.00 12.88 237 VAL A CA 1
ATOM 1728 C C . VAL A 1 238 ? -4.429 -49.959 2.562 1.00 13.26 237 VAL A C 1
ATOM 1729 O O . VAL A 1 238 ? -5.264 -50.772 2.986 1.00 12.85 237 VAL A O 1
ATOM 1733 N N . THR A 1 239 ? -3.337 -49.598 3.226 1.00 12.48 238 THR A N 1
ATOM 1734 C CA . THR A 1 239 ? -3.127 -49.901 4.647 1.00 12.18 238 THR A CA 1
ATOM 1735 C C . THR A 1 239 ? -2.979 -48.541 5.316 1.00 12.41 238 THR A C 1
ATOM 1736 O O . THR A 1 239 ? -2.292 -47.642 4.797 1.00 12.65 238 THR A O 1
ATOM 1740 N N . LEU A 1 240 ? -3.701 -48.409 6.417 1.00 12.33 239 LEU A N 1
ATOM 1741 C CA . LEU A 1 240 ? -3.699 -47.232 7.268 1.00 11.86 239 LEU A CA 1
ATOM 1742 C C . LEU A 1 240 ? -2.970 -47.553 8.568 1.00 12.31 239 LEU A C 1
ATOM 1743 O O . LEU A 1 240 ? -3.373 -48.438 9.354 1.00 13.08 239 LEU A O 1
ATOM 1748 N N . TRP A 1 241 ? -1.859 -46.844 8.765 1.00 11.76 240 TRP A N 1
ATOM 1749 C CA . TRP A 1 241 ? -1.066 -46.970 9.957 1.00 12.00 240 TRP A CA 1
ATOM 1750 C C . TRP A 1 241 ? -1.104 -45.714 10.804 1.00 12.10 240 TRP A C 1
ATOM 1751 O O . TRP A 1 241 ? -1.305 -44.588 10.291 1.00 12.72 240 TRP A O 1
ATOM 1762 N N . ASP A 1 242 ? -0.828 -45.856 12.110 1.00 13.26 241 ASP A N 1
ATOM 1763 C CA . ASP A 1 242 ? -0.597 -44.658 12.925 1.00 13.36 241 ASP A CA 1
ATOM 1764 C C . ASP A 1 242 ? 0.822 -44.155 12.719 1.00 13.76 241 ASP A C 1
ATOM 1765 O O . ASP A 1 242 ? 1.557 -44.644 11.855 1.00 15.53 241 ASP A O 1
ATOM 1770 N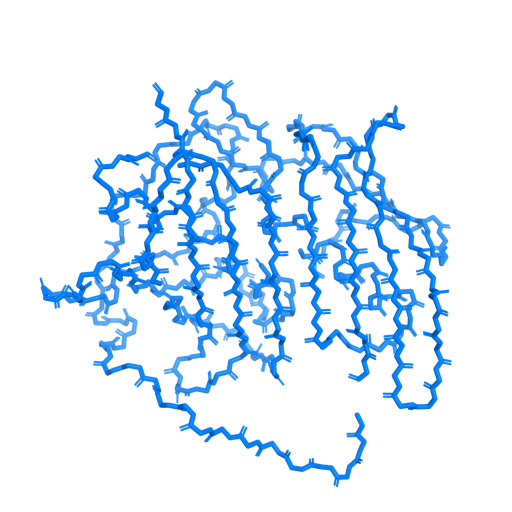 N . GLN A 1 243 ? 1.254 -43.204 13.528 1.00 13.25 242 GLN A N 1
ATOM 1771 C CA . GLN A 1 243 ? 2.591 -42.634 13.310 1.00 13.40 242 GLN A CA 1
ATOM 1772 C C . GLN A 1 243 ? 3.733 -43.514 13.850 1.00 14.55 242 GLN A C 1
ATOM 1773 O O . GLN A 1 243 ? 4.907 -43.308 13.574 1.00 16.22 242 GLN A O 1
ATOM 1779 N N . SER A 1 244 ? 3.350 -44.542 14.584 1.00 14.55 243 SER A N 1
ATOM 1780 C CA . SER A 1 244 ? 4.278 -45.419 15.269 1.00 14.59 243 SER A CA 1
ATOM 1781 C C . SER A 1 244 ? 4.373 -46.824 14.735 1.00 14.94 243 SER A C 1
ATOM 1782 O O . SER A 1 244 ? 4.920 -47.691 15.414 1.00 17.91 243 SER A O 1
ATOM 1785 N N . GLY A 1 245 ? 3.796 -47.062 13.571 1.00 16.24 244 GLY A N 1
ATOM 1786 C CA . GLY A 1 245 ? 3.890 -48.349 12.937 1.00 15.27 244 GLY A CA 1
ATOM 1787 C C . GLY A 1 245 ? 2.811 -49.347 13.274 1.00 15.62 244 GLY A C 1
ATOM 1788 O O . GLY A 1 245 ? 2.918 -50.518 12.870 1.00 15.06 244 GLY A O 1
ATOM 1789 N N . ARG A 1 246 ? 1.743 -48.898 13.941 1.00 13.27 245 ARG A N 1
ATOM 1790 C CA . ARG A 1 246 ? 0.627 -49.817 14.262 1.00 12.74 245 ARG A CA 1
ATOM 1791 C C . ARG A 1 246 ? -0.362 -49.763 13.146 1.00 13.73 245 ARG A C 1
ATOM 1792 O O . ARG A 1 246 ? -0.720 -48.677 12.662 1.00 12.40 245 ARG A O 1
ATOM 1800 N N . LEU A 1 247 ? -0.776 -50.955 12.702 1.00 13.21 246 LEU A N 1
ATOM 1801 C CA . LEU A 1 247 ? -1.745 -51.088 11.640 1.00 12.69 246 LEU A CA 1
ATOM 1802 C C . LEU A 1 247 ? -3.161 -50.913 12.223 1.00 13.42 246 LEU A C 1
ATOM 1803 O O . LEU A 1 247 ? -3.557 -51.607 13.163 1.00 14.17 246 LEU A O 1
ATOM 1808 N N . LEU A 1 248 ? -3.852 -49.913 11.708 1.00 13.28 247 LEU A N 1
ATOM 1809 C CA . LEU A 1 248 ? -5.213 -49.574 12.148 1.00 13.02 247 LEU A CA 1
ATOM 1810 C C . LEU A 1 248 ? -6.269 -50.242 11.294 1.00 14.68 247 LEU A C 1
ATOM 1811 O O . LEU A 1 248 ? -7.286 -50.806 11.778 1.00 12.85 247 LEU A O 1
ATOM 1816 N N . ALA A 1 249 ? -6.086 -50.121 9.979 1.00 13.59 248 ALA A N 1
ATOM 1817 C CA . ALA A 1 249 ? -7.045 -50.688 9.053 1.00 13.85 248 ALA A CA 1
ATOM 1818 C C . ALA A 1 249 ? -6.458 -50.953 7.708 1.00 13.78 248 ALA A C 1
ATOM 1819 O O . ALA A 1 249 ? -5.324 -50.513 7.407 1.00 13.57 248 ALA A O 1
ATOM 1821 N N . THR A 1 250 ? -7.179 -51.733 6.910 1.00 12.97 249 THR A N 1
ATOM 1822 C CA . THR A 1 250 ? -6.877 -51.859 5.481 1.00 13.87 249 THR A CA 1
ATOM 1823 C C . THR A 1 250 ? -8.153 -51.604 4.708 1.00 14.69 249 THR A C 1
ATOM 1824 O O . THR A 1 250 ? -9.243 -51.625 5.259 1.00 14.42 249 THR A O 1
ATOM 1828 N N . GLY A 1 251 ? -7.991 -51.341 3.422 1.00 13.61 250 GLY A N 1
ATOM 1829 C CA . GLY A 1 251 ? -9.114 -51.053 2.551 1.00 13.60 250 GLY A CA 1
ATOM 1830 C C . GLY A 1 251 ? -8.759 -51.375 1.122 1.00 13.22 250 GLY A C 1
ATOM 1831 O O . GLY A 1 251 ? -7.631 -51.685 0.795 1.00 12.89 250 GLY A O 1
ATOM 1832 N N . ALA A 1 252 ? -9.770 -51.337 0.311 1.00 13.18 251 ALA A N 1
ATOM 1833 C CA . ALA A 1 252 ? -9.601 -51.600 -1.109 1.00 12.72 251 ALA A CA 1
ATOM 1834 C C . ALA A 1 252 ? -10.805 -51.107 -1.862 1.00 12.87 251 ALA A C 1
ATOM 1835 O O . ALA A 1 252 ? -11.843 -50.852 -1.295 1.00 15.39 251 ALA A O 1
ATOM 1837 N N . GLN A 1 253 ? -10.621 -50.964 -3.169 1.00 14.67 252 GLN A N 1
ATOM 1838 C CA . GLN A 1 253 ? -11.696 -50.612 -4.095 1.00 13.86 252 GLN A CA 1
ATOM 1839 C C . GLN A 1 253 ? -11.293 -50.873 -5.531 1.00 14.62 252 GLN A C 1
ATOM 1840 O O . GLN A 1 253 ? -10.121 -51.061 -5.848 1.00 12.72 252 GLN A O 1
ATOM 1846 N N . SER A 1 254 ? -12.315 -50.915 -6.370 1.00 14.63 253 SER A N 1
ATOM 1847 C CA . SER A 1 254 ? -12.173 -50.980 -7.818 1.00 13.66 253 SER A CA 1
ATOM 1848 C C . SER A 1 254 ? -12.660 -49.671 -8.349 1.00 14.87 253 SER A C 1
ATOM 1849 O O . SER A 1 254 ? -13.505 -49.030 -7.729 1.00 14.40 253 SER A O 1
ATOM 1852 N N . LEU A 1 255 ? -12.113 -49.266 -9.477 1.00 13.88 254 LEU A N 1
ATOM 1853 C CA . LEU A 1 255 ? -12.419 -47.976 -10.073 1.00 15.16 254 LEU A CA 1
ATOM 1854 C C . LEU A 1 255 ? -12.672 -48.055 -11.556 1.00 16.31 254 LEU A C 1
ATOM 1855 O O . LEU A 1 255 ? -12.076 -48.866 -12.268 1.00 14.65 254 LEU A O 1
ATOM 1860 N N . LEU A 1 256 ? -13.568 -47.175 -12.017 1.00 16.74 255 LEU A N 1
ATOM 1861 C CA . LEU A 1 256 ? -13.881 -47.035 -13.446 1.00 19.41 255 LEU A CA 1
ATOM 1862 C C . LEU A 1 256 ? -12.959 -45.943 -13.946 1.00 20.51 255 LEU A C 1
ATOM 1863 O O . LEU A 1 256 ? -12.895 -44.829 -13.388 1.00 20.37 255 LEU A O 1
ATOM 1868 N N . LEU A 1 257 ? -12.211 -46.277 -14.980 1.00 22.57 256 LEU A N 1
ATOM 1869 C CA . LEU A 1 257 ? -11.230 -45.362 -15.544 1.00 23.96 256 LEU A CA 1
ATOM 1870 C C . LEU A 1 257 ? -11.895 -44.273 -16.379 1.00 25.90 256 LEU A C 1
ATOM 1871 O O . LEU A 1 257 ? -12.847 -44.520 -17.114 1.00 25.49 256 LEU A O 1
ATOM 1876 N N . LYS A 1 258 ? -11.367 -43.071 -16.240 1.00 29.20 257 LYS A N 1
ATOM 1877 C CA . LYS A 1 258 ? -11.824 -41.939 -17.038 1.00 31.83 257 LYS A CA 1
ATOM 1878 C C . LYS A 1 258 ? -11.111 -42.116 -18.362 1.00 33.94 257 LYS A C 1
ATOM 1879 O O . LYS A 1 258 ? -9.892 -42.346 -18.421 1.00 34.16 257 LYS A O 1
ATOM 1881 N N . GLY A 1 259 ? -11.864 -42.060 -19.436 1.00 36.21 258 GLY A N 1
ATOM 1882 C CA . GLY 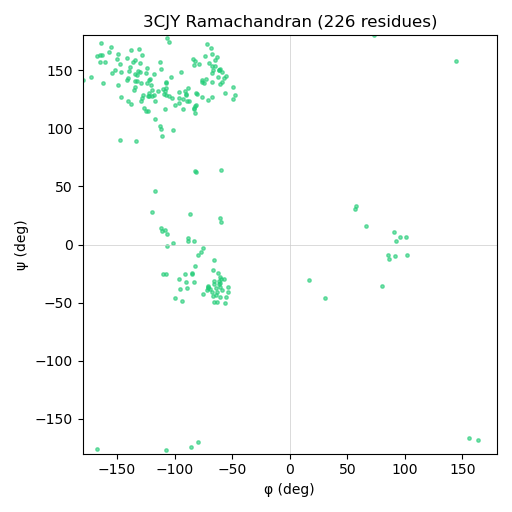A 1 259 ? -11.232 -42.186 -20.733 1.00 37.93 258 GLY A CA 1
ATOM 1883 C C . GLY A 1 259 ? -12.243 -42.224 -21.837 1.00 39.25 258 GLY A C 1
ATOM 1884 O O . GLY A 1 259 ? -12.008 -41.585 -22.867 1.00 40.74 258 GLY A O 1
#